Protein AF-A0AB39R3U8-F1 (afdb_monomer_lite)

Sequence (186 aa):
MTSSPNIHNAGVFPEMNSAFFPVYSGSKRNDVAHLDEMAVLYRYHKEIRNSFMHSGGRASKFAEDAWSNASGLTRADVGGRRNPIVTQVAEGQRITCSMEQASDLAAVIIRLIHSIDAELSSSAYAERYFLHAWNSWSELAKYKALPSDPIQRDRRIAKICRKVGFVAPADPAAVITLGRSAGLVT

Radius of gyration: 21.62 Å; chains: 1; bounding box: 49×29×56 Å

pLDDT: mean 91.22, std 13.65, range [29.06, 98.44]

Organism: NCBI:txid3238631

Structure (mmCIF, N/CA/C/O backbone):
data_AF-A0AB39R3U8-F1
#
_entry.id   AF-A0AB39R3U8-F1
#
loop_
_atom_site.group_PDB
_atom_site.id
_atom_site.type_symbol
_atom_site.label_atom_id
_atom_site.label_alt_id
_atom_site.label_comp_id
_atom_site.label_asym_id
_atom_site.label_entity_id
_atom_site.label_seq_id
_atom_site.pdbx_PDB_ins_code
_atom_site.Cartn_x
_atom_site.Cartn_y
_atom_site.Cartn_z
_atom_site.occupancy
_atom_site.B_iso_or_equiv
_atom_site.auth_seq_id
_atom_site.auth_comp_id
_atom_site.auth_asym_id
_atom_site.auth_atom_id
_atom_site.pdbx_PDB_model_num
ATOM 1 N N . MET A 1 1 ? -14.987 -7.620 -32.777 1.00 33.09 1 MET A N 1
ATOM 2 C CA . MET A 1 1 ? -15.192 -8.213 -31.439 1.00 33.09 1 MET A CA 1
ATOM 3 C C . MET A 1 1 ? -13.855 -8.755 -30.964 1.00 33.09 1 MET A C 1
ATOM 5 O O . MET A 1 1 ? -13.514 -9.888 -31.259 1.00 33.09 1 MET A O 1
ATOM 9 N N . THR A 1 2 ? -13.038 -7.905 -30.347 1.00 29.95 2 THR A N 1
ATOM 10 C CA . THR A 1 2 ? -11.754 -8.308 -29.765 1.00 29.95 2 THR A CA 1
ATOM 11 C C . THR A 1 2 ? -12.037 -8.862 -28.377 1.00 29.95 2 THR A C 1
ATOM 13 O O . THR A 1 2 ? -12.439 -8.118 -27.485 1.00 29.95 2 THR A O 1
ATOM 16 N N . SER A 1 3 ? -11.897 -10.174 -28.230 1.00 29.06 3 SER A N 1
ATOM 17 C CA . SER A 1 3 ? -11.963 -10.886 -26.958 1.00 29.06 3 SER A CA 1
ATOM 18 C C . SER A 1 3 ? -11.062 -10.206 -25.927 1.00 29.06 3 SER A C 1
ATOM 20 O O . SER A 1 3 ? -9.842 -10.175 -26.094 1.00 29.06 3 SER A O 1
ATOM 22 N N . SER A 1 4 ? -11.667 -9.645 -24.879 1.00 29.44 4 SER A N 1
ATOM 23 C CA . SER A 1 4 ? -10.949 -9.187 -23.692 1.00 29.44 4 SER A CA 1
ATOM 24 C C . SER A 1 4 ? -10.133 -10.353 -23.127 1.00 29.44 4 SER A C 1
ATOM 26 O O . SER A 1 4 ? -10.704 -11.423 -22.902 1.00 29.44 4 SER A O 1
ATOM 28 N N . PRO A 1 5 ? -8.818 -10.196 -22.908 1.00 36.88 5 PRO A N 1
ATOM 29 C CA . PRO A 1 5 ? -8.027 -11.264 -22.328 1.00 36.88 5 PRO A CA 1
ATOM 30 C C . PRO A 1 5 ? -8.469 -11.511 -20.880 1.00 36.88 5 PRO A C 1
ATOM 32 O O . PRO A 1 5 ? -8.603 -10.583 -20.080 1.00 36.88 5 PRO A O 1
ATOM 35 N N . ASN A 1 6 ? -8.728 -12.792 -20.608 1.00 35.16 6 ASN A N 1
ATOM 36 C CA . ASN A 1 6 ? -9.012 -13.424 -19.322 1.00 35.16 6 ASN A CA 1
ATOM 37 C C . ASN A 1 6 ? -8.364 -12.701 -18.129 1.00 35.16 6 ASN A C 1
ATOM 39 O O . ASN A 1 6 ? -7.149 -12.726 -17.961 1.00 35.16 6 ASN A O 1
ATOM 43 N N . ILE A 1 7 ? -9.189 -12.108 -17.264 1.00 43.69 7 ILE A N 1
ATOM 44 C CA . ILE A 1 7 ? -8.756 -11.320 -16.095 1.00 43.69 7 ILE A CA 1
ATOM 45 C C . ILE A 1 7 ? -8.337 -12.219 -14.906 1.00 43.69 7 ILE A C 1
ATOM 47 O O . ILE A 1 7 ? -7.821 -11.719 -13.912 1.00 43.69 7 ILE A O 1
ATOM 51 N N . HIS A 1 8 ? -8.503 -13.545 -15.005 1.00 37.84 8 HIS A N 1
ATOM 52 C CA . HIS A 1 8 ? -8.431 -14.455 -13.853 1.00 37.84 8 HIS A CA 1
ATOM 53 C C . HIS A 1 8 ? -7.382 -15.579 -13.918 1.00 37.84 8 HI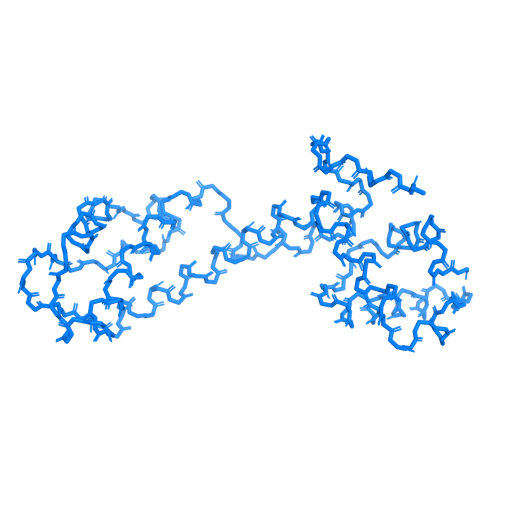S A C 1
ATOM 55 O O . HIS A 1 8 ? -7.426 -16.478 -13.083 1.00 37.84 8 HIS A O 1
ATOM 61 N N . ASN A 1 9 ? -6.389 -15.522 -14.812 1.00 43.25 9 ASN A N 1
ATOM 62 C CA . ASN A 1 9 ? -5.225 -16.406 -14.673 1.00 43.25 9 ASN A CA 1
ATOM 63 C C . ASN A 1 9 ? -4.242 -15.803 -13.663 1.00 43.25 9 ASN A C 1
ATOM 65 O O . ASN A 1 9 ? -3.448 -14.925 -13.989 1.00 43.25 9 ASN A O 1
ATOM 69 N N . ALA A 1 10 ? -4.356 -16.263 -12.416 1.00 53.34 10 ALA A N 1
ATOM 70 C CA . ALA A 1 10 ? -3.429 -15.996 -11.328 1.00 53.34 10 ALA A CA 1
ATOM 71 C C . ALA A 1 10 ? -1.985 -16.302 -11.756 1.00 53.34 10 ALA A C 1
ATOM 73 O O . ALA A 1 10 ? -1.660 -17.428 -12.125 1.00 53.34 10 ALA A O 1
ATOM 74 N N . GLY A 1 11 ? -1.119 -15.298 -11.700 1.00 61.19 11 GLY A N 1
ATOM 75 C CA . GLY A 1 11 ? 0.294 -15.458 -11.993 1.00 61.19 11 GLY A CA 1
ATOM 76 C C . GLY A 1 11 ? 1.000 -14.144 -11.744 1.00 61.19 11 GLY A C 1
ATOM 77 O O . GLY A 1 11 ? 0.692 -13.136 -12.373 1.00 61.19 11 GLY A O 1
ATOM 78 N N . VAL A 1 12 ? 1.901 -14.143 -10.775 1.00 65.38 12 VAL A N 1
ATOM 79 C CA . VAL A 1 12 ? 2.895 -13.086 -10.603 1.00 65.38 12 VAL A CA 1
ATOM 80 C C . VAL A 1 12 ? 3.605 -12.885 -11.945 1.00 65.38 12 VAL A C 1
ATOM 82 O O . VAL A 1 12 ? 4.101 -13.854 -12.518 1.00 65.38 12 VAL A O 1
ATOM 85 N N . PHE A 1 13 ? 3.647 -11.653 -12.455 1.00 80.50 13 PHE A N 1
ATOM 86 C CA . PHE A 1 13 ? 4.346 -11.358 -13.707 1.00 80.50 13 PHE A CA 1
ATOM 87 C C . PHE A 1 13 ? 5.842 -11.233 -13.427 1.00 80.50 13 PHE A C 1
ATOM 89 O O . PHE A 1 13 ? 6.217 -10.361 -12.637 1.00 80.50 13 PHE A O 1
ATOM 96 N N . PRO A 1 14 ? 6.706 -12.067 -14.036 1.00 88.06 14 PRO A N 1
ATOM 97 C CA . PRO A 1 14 ? 8.129 -12.092 -13.709 1.00 88.06 14 PRO A CA 1
ATOM 98 C C . PRO A 1 14 ? 8.796 -10.726 -13.854 1.00 88.06 14 PRO A C 1
ATOM 100 O O . PRO A 1 14 ? 9.560 -10.321 -12.983 1.00 88.06 14 PRO A O 1
ATOM 103 N N . GLU A 1 15 ? 8.467 -9.977 -14.904 1.00 93.38 15 GLU A N 1
ATOM 104 C CA . GLU A 1 15 ? 9.036 -8.658 -15.156 1.00 93.38 15 GLU A CA 1
ATOM 105 C C . GLU A 1 15 ? 8.541 -7.617 -14.150 1.00 93.38 15 GLU A C 1
ATOM 107 O O . GLU A 1 15 ? 9.343 -6.829 -13.655 1.00 93.38 15 GLU A O 1
ATOM 112 N N . MET A 1 16 ? 7.250 -7.625 -13.795 1.00 94.50 16 MET A N 1
ATOM 113 C CA . MET A 1 16 ? 6.718 -6.736 -12.751 1.00 94.50 16 MET A CA 1
ATOM 114 C C . MET A 1 16 ? 7.330 -7.062 -11.390 1.00 94.50 16 MET A C 1
ATOM 116 O O . MET A 1 16 ? 7.691 -6.158 -10.636 1.00 94.50 16 MET A O 1
ATOM 120 N N . ASN A 1 17 ? 7.484 -8.354 -11.095 1.00 93.50 17 ASN A N 1
ATOM 121 C CA . ASN A 1 17 ? 8.112 -8.830 -9.877 1.00 93.50 17 ASN A CA 1
ATOM 122 C C . ASN A 1 17 ? 9.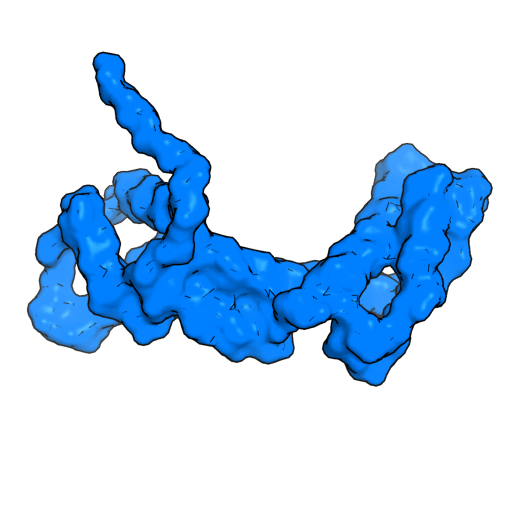564 -8.351 -9.803 1.00 93.50 17 ASN A C 1
ATOM 124 O O . ASN A 1 17 ? 9.912 -7.631 -8.877 1.00 93.50 17 ASN A O 1
ATOM 128 N N . SER A 1 18 ? 10.388 -8.642 -10.811 1.00 94.94 18 SER A N 1
ATOM 129 C CA . SER A 1 18 ? 11.790 -8.203 -10.859 1.00 94.94 18 SER A CA 1
ATOM 130 C C . SER A 1 18 ? 11.936 -6.679 -10.829 1.00 94.94 18 SER A C 1
ATOM 132 O O . SER A 1 18 ? 12.808 -6.150 -10.139 1.00 94.94 18 SER A O 1
ATOM 134 N N . ALA A 1 19 ? 11.067 -5.954 -11.538 1.00 96.56 19 ALA A N 1
ATOM 135 C CA . ALA A 1 19 ? 11.130 -4.502 -11.618 1.00 96.56 19 ALA A CA 1
ATOM 136 C C . ALA A 1 19 ? 10.724 -3.813 -10.311 1.00 96.56 19 ALA A C 1
ATOM 138 O O . ALA A 1 19 ? 11.395 -2.869 -9.894 1.00 96.56 19 ALA A O 1
ATOM 139 N N . PHE A 1 20 ? 9.628 -4.228 -9.675 1.00 96.44 20 PHE A N 1
ATOM 140 C CA . PHE A 1 20 ? 8.970 -3.409 -8.654 1.00 96.44 20 PHE A CA 1
ATOM 141 C C . PHE A 1 20 ? 8.914 -4.058 -7.276 1.00 96.44 20 PHE A C 1
ATOM 143 O O . PHE A 1 20 ? 9.124 -3.353 -6.284 1.00 96.44 20 PHE A O 1
ATOM 150 N N . PHE A 1 21 ? 8.701 -5.373 -7.186 1.00 94.81 21 PHE A N 1
ATOM 151 C CA . PHE A 1 21 ? 8.527 -6.045 -5.897 1.00 94.81 21 PHE A CA 1
ATOM 152 C C . PHE A 1 21 ? 9.705 -5.812 -4.932 1.00 94.81 21 PHE A C 1
ATOM 154 O O . PHE A 1 21 ? 9.437 -5.436 -3.791 1.00 94.81 21 PHE A O 1
ATOM 161 N N . PRO A 1 22 ? 10.996 -5.896 -5.335 1.00 96.00 22 PRO A N 1
ATOM 162 C CA . PRO A 1 22 ? 12.121 -5.599 -4.442 1.00 96.00 22 PRO A CA 1
ATOM 163 C C . PRO A 1 22 ? 12.099 -4.181 -3.857 1.00 96.00 22 PRO A C 1
ATOM 165 O O . PRO A 1 22 ? 12.536 -3.964 -2.728 1.00 96.00 22 PRO A O 1
ATOM 168 N N . VAL A 1 23 ? 11.586 -3.204 -4.611 1.00 95.56 23 VAL A N 1
ATOM 169 C CA . VAL A 1 23 ? 11.535 -1.804 -4.170 1.00 95.56 23 VAL A CA 1
ATOM 170 C C . VAL A 1 23 ? 10.420 -1.602 -3.150 1.00 95.56 23 VAL A C 1
ATOM 172 O O . VAL A 1 23 ? 10.644 -0.972 -2.117 1.00 95.56 23 VAL A O 1
ATOM 175 N N . TYR A 1 24 ? 9.230 -2.147 -3.417 1.00 94.31 24 TYR A N 1
ATOM 176 C CA . TYR A 1 24 ? 8.093 -2.033 -2.502 1.00 94.31 24 TYR A CA 1
ATOM 177 C C . TYR A 1 24 ? 8.303 -2.864 -1.228 1.00 94.31 24 TYR A C 1
ATOM 179 O O . TYR A 1 24 ? 8.145 -2.344 -0.120 1.00 94.31 24 TYR A O 1
ATOM 187 N N . SER A 1 25 ? 8.743 -4.118 -1.375 1.00 94.69 25 SER A N 1
ATOM 188 C CA . SER A 1 25 ? 8.972 -5.037 -0.253 1.00 94.69 25 SER A CA 1
ATOM 189 C C . SER A 1 25 ? 10.159 -4.641 0.630 1.00 94.69 25 SER A C 1
ATOM 191 O O . SER A 1 25 ? 10.155 -4.943 1.822 1.00 94.69 25 SER A O 1
ATOM 193 N N . GLY A 1 26 ? 11.140 -3.908 0.087 1.00 94.38 26 GLY A N 1
ATOM 194 C CA . GLY A 1 26 ? 12.298 -3.396 0.827 1.00 94.38 26 GLY A CA 1
ATOM 195 C C . GLY A 1 26 ? 11.989 -2.248 1.799 1.00 94.38 26 GLY A C 1
ATOM 196 O O . GLY A 1 26 ? 12.872 -1.801 2.537 1.00 94.38 26 GLY A O 1
ATOM 197 N N . SER A 1 27 ? 10.753 -1.740 1.827 1.00 93.19 27 SER A N 1
ATOM 198 C CA . SER A 1 27 ? 10.338 -0.734 2.806 1.00 93.19 27 SER A CA 1
ATOM 199 C C . SER A 1 27 ? 10.386 -1.299 4.226 1.00 93.19 27 SER A C 1
ATOM 201 O O . SER A 1 27 ? 9.784 -2.325 4.512 1.00 93.19 27 SER A O 1
ATOM 203 N N . LYS A 1 28 ? 10.965 -0.555 5.180 1.00 92.50 28 LYS A N 1
ATOM 204 C CA . LYS A 1 28 ? 10.895 -0.894 6.622 1.00 92.50 28 LYS A CA 1
ATOM 205 C C . LYS A 1 28 ? 9.467 -0.922 7.184 1.00 92.50 28 LYS A C 1
ATOM 207 O O . LYS A 1 28 ? 9.275 -1.244 8.351 1.00 92.50 28 LYS A O 1
ATOM 212 N N . ARG A 1 29 ? 8.493 -0.466 6.396 1.00 93.19 29 ARG A N 1
ATOM 213 C CA . ARG A 1 29 ? 7.073 -0.436 6.743 1.00 93.19 29 ARG A CA 1
ATOM 214 C C . ARG A 1 29 ? 6.283 -1.566 6.084 1.00 93.19 29 ARG A C 1
ATOM 216 O O . ARG A 1 29 ? 5.102 -1.682 6.383 1.00 93.19 29 ARG A O 1
ATOM 223 N N . ASN A 1 30 ? 6.908 -2.333 5.190 1.00 93.69 30 ASN A N 1
ATOM 224 C CA . ASN A 1 30 ? 6.333 -3.563 4.672 1.00 93.69 30 ASN A CA 1
ATOM 225 C C . ASN A 1 30 ? 6.267 -4.587 5.809 1.00 93.69 30 ASN A C 1
ATOM 227 O O . ASN A 1 30 ? 7.282 -4.860 6.450 1.00 93.69 30 ASN A O 1
ATOM 231 N N . ASP A 1 31 ? 5.077 -5.108 6.070 1.00 93.25 31 ASP A N 1
ATOM 232 C CA . ASP A 1 31 ? 4.827 -6.070 7.128 1.00 93.25 31 ASP A CA 1
ATOM 233 C C . ASP A 1 31 ? 3.642 -6.983 6.791 1.00 93.25 31 ASP A C 1
ATOM 235 O O . ASP A 1 31 ? 2.560 -6.908 7.376 1.00 93.25 31 ASP A O 1
ATOM 239 N N . VAL A 1 32 ? 3.871 -7.846 5.801 1.00 93.06 32 VAL A N 1
ATOM 240 C CA . VAL A 1 32 ? 2.887 -8.817 5.300 1.00 93.06 32 VAL A CA 1
ATOM 241 C C . VAL A 1 32 ? 2.426 -9.783 6.395 1.00 93.06 32 VAL A C 1
ATOM 243 O O . VAL A 1 32 ? 1.269 -10.190 6.407 1.00 93.06 32 VAL A O 1
ATOM 246 N N . ALA A 1 33 ? 3.308 -10.119 7.341 1.00 94.81 33 ALA A N 1
ATOM 247 C CA . ALA A 1 33 ? 3.049 -11.122 8.372 1.00 94.81 33 ALA A CA 1
ATOM 248 C C . ALA A 1 33 ? 1.946 -10.727 9.368 1.00 94.81 33 ALA A C 1
ATOM 250 O O . ALA A 1 33 ? 1.374 -11.610 9.994 1.00 94.81 33 ALA A O 1
ATOM 251 N N . HIS A 1 34 ? 1.653 -9.431 9.501 1.00 95.62 34 HIS A N 1
ATOM 252 C CA . HIS A 1 34 ? 0.663 -8.901 10.446 1.00 95.62 34 HIS A CA 1
ATOM 253 C C . HIS A 1 34 ? -0.503 -8.195 9.726 1.00 95.62 34 HIS A C 1
ATOM 255 O O . HIS A 1 34 ? -1.150 -7.308 10.290 1.00 95.62 34 HIS A O 1
ATOM 261 N N . LEU A 1 35 ? -0.723 -8.493 8.437 1.00 94.94 35 LEU A N 1
ATOM 262 C CA . LEU A 1 35 ? -1.723 -7.813 7.603 1.00 94.94 35 LEU A CA 1
ATOM 263 C C . LEU A 1 35 ? -3.146 -7.939 8.152 1.00 94.94 35 LEU A C 1
ATOM 265 O O . LEU A 1 35 ? -3.863 -6.936 8.188 1.00 94.94 35 LEU A O 1
ATOM 269 N N . ASP A 1 36 ? -3.542 -9.135 8.582 1.00 96.12 36 ASP A N 1
ATOM 270 C CA . ASP A 1 36 ? -4.904 -9.414 9.039 1.00 96.12 36 ASP A CA 1
ATOM 271 C C . ASP A 1 36 ? -5.212 -8.643 10.328 1.00 96.12 36 ASP A C 1
ATOM 273 O O . ASP A 1 36 ? -6.214 -7.929 10.427 1.00 96.12 36 ASP A O 1
ATOM 277 N N . GLU A 1 37 ? -4.296 -8.675 11.290 1.00 96.88 37 GLU A N 1
ATOM 278 C CA . GLU A 1 37 ? -4.407 -7.961 12.557 1.00 96.88 37 GLU A CA 1
ATOM 279 C C . GLU A 1 37 ? -4.349 -6.439 12.354 1.00 96.88 37 GLU A C 1
ATOM 281 O O . GLU A 1 37 ? -5.110 -5.686 12.974 1.00 96.88 37 GLU A O 1
ATOM 286 N N . MET A 1 38 ? -3.507 -5.954 11.433 1.00 95.94 38 MET A N 1
ATOM 287 C CA . MET A 1 38 ? -3.513 -4.544 11.031 1.00 95.94 38 MET A CA 1
ATOM 288 C C . MET A 1 38 ? -4.841 -4.137 10.380 1.00 95.94 38 MET A C 1
ATOM 290 O O . MET A 1 38 ? -5.314 -3.022 10.617 1.00 95.94 38 MET A O 1
ATOM 294 N N . ALA A 1 39 ? -5.472 -5.012 9.592 1.00 96.75 39 ALA A N 1
ATOM 295 C CA . ALA A 1 39 ? -6.776 -4.753 8.986 1.00 96.75 39 ALA A CA 1
ATOM 296 C C . ALA A 1 39 ? -7.896 -4.697 10.039 1.00 96.75 39 ALA A C 1
ATOM 298 O O . ALA A 1 39 ? -8.776 -3.832 9.951 1.00 96.75 39 ALA A O 1
ATOM 299 N N . VAL A 1 40 ? -7.839 -5.547 11.072 1.00 97.44 40 VAL A N 1
ATOM 300 C CA . VAL A 1 40 ? -8.738 -5.477 12.239 1.00 97.44 40 VAL A CA 1
ATOM 301 C C . VAL A 1 40 ? -8.599 -4.125 12.942 1.00 97.44 40 VAL A C 1
ATOM 303 O O . VAL A 1 40 ? -9.601 -3.443 13.182 1.00 97.44 40 VAL A O 1
ATOM 306 N N . LEU A 1 41 ? -7.366 -3.682 13.203 1.00 96.12 41 LEU A N 1
ATOM 307 C CA . LEU A 1 41 ? -7.111 -2.399 13.857 1.00 96.12 41 LEU A CA 1
ATOM 308 C C . LEU A 1 41 ? -7.546 -1.205 12.988 1.00 96.12 41 LEU A C 1
ATOM 310 O O . LEU A 1 41 ? -8.177 -0.266 13.479 1.00 96.12 41 LEU A O 1
ATOM 314 N N . TYR A 1 42 ? -7.289 -1.256 11.679 1.00 96.88 42 TYR A N 1
ATOM 315 C CA . TYR A 1 42 ? -7.798 -0.267 10.728 1.00 96.88 42 TYR A CA 1
ATOM 316 C C . TYR A 1 42 ? -9.329 -0.192 10.750 1.00 96.88 42 TYR A C 1
ATOM 318 O O . TYR A 1 42 ? -9.888 0.908 10.800 1.00 96.88 42 TYR A O 1
ATOM 326 N N . ARG A 1 43 ? -10.020 -1.341 10.761 1.00 97.62 43 ARG A N 1
ATOM 327 C CA . ARG A 1 43 ? -11.487 -1.398 10.824 1.00 97.62 43 ARG A CA 1
ATOM 328 C C . ARG A 1 43 ? -12.019 -0.719 12.085 1.00 97.62 43 ARG A C 1
ATOM 330 O O . ARG A 1 43 ? -12.940 0.086 11.970 1.00 97.62 43 ARG A O 1
ATOM 337 N N . TYR A 1 44 ? -11.428 -0.981 13.250 1.00 97.19 44 TYR A N 1
ATOM 338 C CA . TYR A 1 44 ? -11.779 -0.295 14.500 1.00 97.19 44 TYR A CA 1
ATOM 339 C C . TYR A 1 44 ? -11.731 1.233 14.350 1.00 97.19 44 TYR A C 1
ATOM 341 O O . TYR A 1 44 ? -12.723 1.927 14.585 1.00 97.19 44 TYR A O 1
ATOM 349 N N . HIS A 1 45 ? -10.613 1.767 13.865 1.00 95.12 45 HIS A N 1
ATOM 350 C CA . HIS A 1 45 ? -10.454 3.209 13.701 1.00 95.12 45 HIS A CA 1
ATOM 351 C C . HIS A 1 45 ? -11.371 3.811 12.626 1.00 95.12 45 HIS A C 1
ATOM 353 O O . HIS A 1 45 ? -11.886 4.921 12.798 1.00 95.12 45 HIS A O 1
ATOM 359 N N . LYS A 1 46 ? -11.608 3.088 11.525 1.00 95.69 46 LYS A N 1
ATOM 360 C CA . LYS A 1 46 ? -12.567 3.483 10.487 1.00 95.69 46 LYS A CA 1
ATOM 361 C C . LYS A 1 46 ? -13.965 3.648 11.083 1.00 95.69 46 LYS A C 1
ATOM 363 O O . LYS A 1 46 ? -14.612 4.660 10.815 1.00 95.69 46 LYS A O 1
ATOM 368 N N . GLU A 1 47 ? -14.426 2.702 11.900 1.00 96.75 47 GLU A N 1
ATOM 369 C CA . GLU A 1 47 ? -15.768 2.778 12.488 1.00 96.75 47 GLU A CA 1
ATOM 370 C C . GLU A 1 47 ? -15.893 3.868 13.565 1.00 96.75 47 GLU A C 1
ATOM 372 O O . GLU A 1 47 ? -16.937 4.520 13.667 1.00 96.75 47 GLU A O 1
ATOM 377 N N . ILE A 1 48 ? -14.807 4.183 14.280 1.00 94.88 48 ILE A N 1
ATOM 378 C CA . ILE A 1 48 ? -14.738 5.387 15.124 1.00 94.88 48 ILE A CA 1
ATOM 379 C C . ILE A 1 48 ? -14.924 6.653 14.284 1.00 94.88 48 ILE A C 1
ATOM 381 O O . ILE A 1 48 ? -15.786 7.483 14.587 1.00 94.88 48 ILE A O 1
ATOM 385 N N . ARG A 1 49 ? -14.159 6.796 13.194 1.00 94.19 49 ARG A N 1
ATOM 386 C CA . ARG A 1 49 ? -14.277 7.944 12.282 1.00 94.19 49 ARG A CA 1
ATOM 387 C C . ARG A 1 49 ? -15.681 8.038 11.689 1.00 94.19 49 ARG A C 1
ATOM 389 O O . ARG A 1 49 ? -16.232 9.134 11.609 1.00 94.19 49 ARG A O 1
ATOM 396 N N . ASN A 1 50 ? -16.276 6.917 11.288 1.00 95.56 50 ASN A N 1
ATOM 397 C CA . ASN A 1 50 ? -17.643 6.880 10.768 1.00 95.56 50 ASN A CA 1
ATOM 398 C C . ASN A 1 50 ? -18.652 7.386 11.797 1.00 95.56 50 ASN A C 1
ATOM 400 O O . ASN A 1 50 ? -19.510 8.199 11.459 1.00 95.56 50 ASN A O 1
ATOM 404 N N . SER A 1 51 ? -18.505 6.974 13.054 1.00 95.81 51 SER A N 1
ATOM 405 C CA . SER A 1 51 ? -19.382 7.408 14.141 1.00 95.81 51 SER A CA 1
ATOM 406 C C . SER A 1 51 ? -19.305 8.921 14.377 1.00 95.81 51 SER A C 1
ATOM 408 O O . SER A 1 51 ? -20.338 9.574 14.537 1.00 95.81 51 SER A O 1
ATOM 410 N N . PHE A 1 52 ? -18.110 9.523 14.320 1.00 94.50 52 PHE A N 1
ATOM 411 C CA . PHE A 1 52 ? -17.962 10.985 14.381 1.00 94.50 52 PHE A CA 1
ATOM 412 C C . PHE A 1 52 ? -18.628 11.695 13.200 1.00 94.50 52 PHE A C 1
ATOM 414 O O . PHE A 1 52 ? -19.314 12.697 13.391 1.00 94.50 52 PHE A O 1
ATOM 421 N N . MET A 1 53 ? -18.451 11.165 11.993 1.00 94.81 53 MET A N 1
ATOM 422 C CA . MET A 1 53 ? -18.852 11.840 10.757 1.00 94.81 53 MET A CA 1
ATOM 423 C C . MET A 1 53 ? -20.333 11.683 10.417 1.00 94.81 53 MET A C 1
ATOM 425 O O . MET A 1 53 ? -20.890 12.547 9.745 1.00 94.81 53 MET A O 1
ATOM 429 N N . HIS A 1 54 ? -20.969 10.599 10.865 1.00 94.88 54 HIS A N 1
ATOM 430 C CA . HIS A 1 54 ? -22.342 10.258 10.483 1.00 94.88 54 HIS A CA 1
ATOM 431 C C . HIS A 1 54 ? -23.314 10.179 11.664 1.00 94.88 54 HIS A C 1
ATOM 433 O O . HIS A 1 54 ? -24.520 10.278 11.459 1.00 94.88 54 HIS A O 1
ATOM 439 N N . SER A 1 55 ? -22.823 10.037 12.898 1.00 93.69 55 SER A N 1
ATOM 440 C CA . SER A 1 55 ? -23.667 9.814 14.084 1.00 93.69 55 SER A CA 1
ATOM 441 C C . SER A 1 55 ? -23.343 10.764 15.240 1.00 93.69 55 SER A C 1
ATOM 443 O O . SER A 1 55 ? -23.665 10.479 16.393 1.00 93.69 55 SER A O 1
ATOM 445 N N . GLY A 1 56 ? -22.684 11.895 14.959 1.00 93.81 56 GLY A N 1
ATOM 446 C CA . GLY A 1 56 ? -22.345 12.906 15.968 1.00 93.81 56 GLY A CA 1
ATOM 447 C C . GLY A 1 56 ? -21.460 12.371 17.100 1.00 93.81 56 GLY A C 1
ATOM 448 O O . GLY A 1 56 ? -21.556 12.839 18.234 1.00 93.81 56 GLY A O 1
ATOM 449 N N . GLY A 1 57 ? -20.646 11.351 16.813 1.00 94.56 57 GLY A N 1
ATOM 450 C CA . GLY A 1 57 ? -19.785 10.684 17.789 1.00 94.56 57 GLY A CA 1
ATOM 451 C C . GLY A 1 57 ? -20.484 9.620 18.637 1.00 94.56 57 GLY A C 1
ATOM 452 O O . GLY A 1 57 ? -19.903 9.180 19.624 1.00 94.56 57 GLY A O 1
ATOM 453 N N . ARG A 1 58 ? -21.709 9.199 18.298 1.00 97.69 58 ARG A N 1
ATOM 454 C CA . ARG A 1 58 ? -22.355 8.036 18.929 1.00 97.69 58 ARG A CA 1
ATOM 455 C C . ARG A 1 58 ? -21.952 6.743 18.230 1.00 97.69 58 ARG A C 1
ATOM 457 O O . ARG A 1 58 ? -22.008 6.669 17.006 1.00 97.69 58 ARG A O 1
ATOM 464 N N . ALA A 1 59 ? -21.577 5.741 19.014 1.00 97.50 59 ALA A N 1
ATOM 465 C CA . ALA A 1 59 ? -21.196 4.427 18.523 1.00 97.50 59 ALA A CA 1
ATOM 466 C C . ALA A 1 59 ? -22.378 3.691 17.889 1.00 97.50 59 ALA A C 1
ATOM 468 O O . ALA A 1 59 ? -23.463 3.621 18.468 1.00 97.50 59 ALA A O 1
ATOM 469 N N . SER A 1 60 ? -22.139 3.096 16.726 1.00 97.25 60 SER A N 1
ATOM 470 C CA . SER A 1 60 ? -23.020 2.091 16.135 1.00 97.25 60 SER A CA 1
ATOM 471 C C . SER A 1 60 ? -22.662 0.691 16.638 1.00 97.25 60 SER A C 1
ATOM 473 O O . SER A 1 60 ? -21.569 0.480 17.175 1.00 97.25 60 SER A O 1
ATOM 475 N N . LYS A 1 61 ? -23.530 -0.291 16.369 1.00 97.81 61 LYS A N 1
ATOM 476 C CA . LYS A 1 61 ? -23.210 -1.708 16.577 1.00 97.81 61 LYS A CA 1
ATOM 477 C C . LYS A 1 61 ? -21.912 -2.135 15.878 1.00 97.81 61 LYS A C 1
ATOM 479 O O . LYS A 1 61 ? -21.085 -2.821 16.466 1.00 97.81 61 LYS A O 1
ATOM 484 N N . PHE A 1 62 ? -21.671 -1.636 14.662 1.00 97.94 62 PHE A N 1
ATOM 485 C CA . PHE A 1 62 ? -20.438 -1.918 13.920 1.00 97.94 62 PHE A CA 1
ATOM 486 C C . PHE A 1 62 ? -19.175 -1.418 14.631 1.00 97.94 62 PHE A C 1
ATOM 488 O O . PHE A 1 62 ? -18.129 -2.056 14.522 1.00 97.94 62 PHE A O 1
ATOM 495 N N . ALA A 1 63 ? -19.255 -0.285 15.336 1.00 97.75 63 ALA A N 1
ATOM 496 C CA . ALA A 1 63 ? -18.125 0.261 16.079 1.00 97.75 63 ALA A CA 1
ATOM 497 C C . ALA A 1 63 ? -17.825 -0.564 17.342 1.00 97.75 63 ALA A C 1
ATOM 499 O O . ALA A 1 63 ? -16.658 -0.818 17.634 1.00 97.75 63 ALA A O 1
ATOM 500 N N . GLU A 1 64 ? -18.861 -1.021 18.050 1.00 98.38 64 GLU A N 1
ATOM 501 C CA . GLU A 1 64 ? -18.719 -1.945 19.184 1.00 98.38 64 GLU A CA 1
ATOM 502 C C . GLU A 1 64 ? -18.110 -3.284 18.743 1.00 98.38 64 GLU A C 1
ATOM 504 O O . GLU A 1 64 ? -17.130 -3.737 19.333 1.00 98.38 64 GLU A O 1
ATOM 509 N N . ASP A 1 65 ? -18.613 -3.879 17.659 1.00 98.44 65 ASP A N 1
ATOM 510 C CA . ASP A 1 65 ? -18.078 -5.138 17.131 1.00 98.44 65 ASP A CA 1
ATOM 511 C C . ASP A 1 65 ? -16.618 -4.982 16.677 1.00 98.44 65 ASP A C 1
ATOM 513 O O . ASP A 1 65 ? -15.774 -5.847 16.918 1.00 98.44 65 ASP A O 1
ATOM 517 N N . ALA A 1 66 ? -16.282 -3.862 16.027 1.00 98.06 66 ALA A N 1
ATOM 518 C CA . ALA A 1 66 ? -14.910 -3.586 15.613 1.00 98.06 66 ALA A CA 1
ATOM 519 C C . ALA A 1 66 ? -13.970 -3.399 16.815 1.00 98.06 66 ALA A C 1
ATOM 521 O O . ALA A 1 66 ? -12.837 -3.877 16.774 1.00 98.06 66 ALA A O 1
ATOM 522 N N . TRP A 1 67 ? -14.438 -2.763 17.895 1.00 97.94 67 TRP A N 1
ATOM 523 C CA . TRP A 1 67 ? -13.693 -2.688 19.152 1.00 97.94 67 TRP A CA 1
ATOM 524 C C . TRP A 1 67 ? -13.488 -4.070 19.771 1.00 97.94 67 TRP A C 1
ATOM 526 O O . TRP A 1 67 ? -12.353 -4.397 20.100 1.00 97.94 67 TRP A O 1
ATOM 536 N N . SER A 1 68 ? -14.533 -4.896 19.867 1.00 98.12 68 SER A N 1
ATOM 537 C CA . SER A 1 68 ? -14.434 -6.242 20.450 1.00 98.12 68 SER A CA 1
ATOM 538 C C . SER A 1 68 ? -13.412 -7.124 19.727 1.00 98.12 68 SER A C 1
ATOM 540 O O . SER A 1 68 ? -12.768 -7.959 20.357 1.00 98.12 68 SER A O 1
ATOM 542 N N . ASN A 1 69 ? -13.252 -6.950 18.412 1.00 97.75 69 ASN A N 1
ATOM 543 C CA . ASN A 1 69 ? -12.243 -7.674 17.635 1.00 97.75 69 ASN A CA 1
ATOM 544 C C . ASN A 1 69 ? -10.824 -7.119 17.849 1.00 97.75 69 ASN A C 1
ATOM 546 O O . ASN A 1 69 ? -9.857 -7.873 17.823 1.00 97.75 69 ASN A O 1
ATOM 550 N N . ALA A 1 70 ? -10.685 -5.807 18.060 1.00 97.31 70 ALA A N 1
ATOM 551 C CA . ALA A 1 70 ? -9.387 -5.152 18.225 1.00 97.31 70 ALA A CA 1
ATOM 552 C C . ALA A 1 70 ? -8.884 -5.132 19.681 1.00 97.31 70 ALA A C 1
ATOM 554 O O . ALA A 1 70 ? -7.685 -4.984 19.908 1.00 97.31 70 ALA A O 1
ATOM 555 N N . SER A 1 71 ? -9.768 -5.273 20.675 1.00 96.50 71 SER A N 1
ATOM 556 C CA . SER A 1 71 ? -9.464 -5.069 22.100 1.00 96.50 71 SER A CA 1
ATOM 557 C C . SER A 1 71 ? -8.439 -6.038 22.678 1.00 96.50 71 SER A C 1
ATOM 559 O O . SER A 1 71 ? -7.774 -5.704 23.655 1.00 96.50 71 SER A O 1
ATOM 561 N N . GLY A 1 72 ? -8.323 -7.229 22.090 1.00 95.75 72 GLY A N 1
ATOM 562 C CA . GLY A 1 72 ? -7.366 -8.254 22.506 1.00 95.75 72 GLY A CA 1
ATOM 563 C C . GLY A 1 72 ? -6.004 -8.170 21.818 1.00 95.75 72 GLY A C 1
ATOM 564 O O . GLY A 1 72 ? -5.098 -8.894 22.219 1.00 95.75 72 GLY A O 1
ATOM 565 N N . LEU A 1 73 ? -5.846 -7.317 20.799 1.00 96.75 73 LEU A N 1
ATOM 566 C CA . LEU A 1 73 ? -4.615 -7.269 20.016 1.00 96.75 73 LEU A CA 1
ATOM 567 C C . LEU A 1 73 ? -3.448 -6.735 20.849 1.00 96.75 73 LEU A C 1
ATOM 569 O O . LEU A 1 73 ? -3.539 -5.722 21.547 1.00 96.75 73 LEU A O 1
ATOM 573 N N . THR A 1 74 ? -2.311 -7.401 20.723 1.00 96.19 74 THR A N 1
ATOM 574 C CA . THR A 1 74 ? -1.052 -7.048 21.367 1.00 96.19 74 THR A CA 1
ATOM 575 C C . THR A 1 74 ? -0.073 -6.453 20.364 1.00 96.19 74 THR A C 1
ATOM 577 O O . THR A 1 74 ? -0.269 -6.483 19.150 1.00 96.19 74 THR A O 1
ATOM 580 N N . ARG A 1 75 ? 1.045 -5.922 20.867 1.00 94.00 75 ARG A N 1
ATOM 581 C CA . ARG A 1 75 ? 2.145 -5.453 20.014 1.00 94.00 75 ARG A CA 1
ATOM 582 C C . ARG A 1 75 ? 2.707 -6.543 19.098 1.00 94.00 75 ARG A C 1
ATOM 584 O O . ARG A 1 75 ? 3.217 -6.201 18.040 1.00 94.00 75 ARG A O 1
ATOM 591 N N . ALA A 1 76 ? 2.671 -7.805 19.534 1.00 94.44 76 ALA A N 1
ATOM 592 C CA . ALA A 1 76 ? 3.196 -8.923 18.761 1.00 94.44 76 ALA A CA 1
ATOM 593 C C . ALA A 1 76 ? 2.280 -9.206 17.570 1.00 94.44 76 ALA A C 1
ATOM 595 O O . ALA A 1 76 ? 2.768 -9.293 16.455 1.00 94.44 76 ALA A O 1
ATOM 596 N N . ASP A 1 77 ? 0.967 -9.206 17.805 1.00 95.31 77 ASP A N 1
ATOM 597 C CA . ASP A 1 77 ? -0.055 -9.443 16.780 1.00 95.31 77 ASP A CA 1
ATOM 598 C C . ASP A 1 77 ? 0.001 -8.402 15.658 1.00 95.31 77 ASP A C 1
ATOM 600 O O . ASP A 1 77 ? -0.187 -8.720 14.494 1.00 95.31 77 ASP A O 1
ATOM 604 N N . VAL A 1 78 ? 0.307 -7.144 15.989 1.00 92.62 78 VAL A N 1
ATOM 605 C CA . VAL A 1 78 ? 0.369 -6.062 14.995 1.00 92.62 78 VAL A CA 1
ATOM 606 C C . VAL A 1 78 ? 1.789 -5.697 14.568 1.00 92.62 78 VAL A C 1
ATOM 608 O O . VAL A 1 78 ? 1.948 -4.660 13.930 1.00 92.62 78 VAL A O 1
ATOM 611 N N . GLY A 1 79 ? 2.837 -6.433 14.954 1.00 90.06 79 GLY A N 1
ATOM 612 C CA . GLY A 1 79 ? 4.237 -6.108 14.617 1.00 90.06 79 GLY A CA 1
ATOM 613 C C . GLY A 1 79 ? 4.719 -4.728 15.112 1.00 90.06 79 GLY A C 1
ATOM 614 O O . GLY A 1 79 ? 5.549 -4.068 14.484 1.00 90.06 79 GLY A O 1
ATOM 615 N N . GLY A 1 80 ? 4.146 -4.231 16.211 1.00 87.12 80 GLY A N 1
ATOM 616 C CA . GLY A 1 80 ? 4.375 -2.892 16.755 1.00 87.12 80 GLY A CA 1
ATOM 617 C C . GLY A 1 80 ? 5.369 -2.845 17.922 1.00 87.12 80 GLY A C 1
ATOM 618 O O . GLY A 1 80 ? 5.707 -3.846 18.546 1.00 87.12 80 GLY A O 1
ATOM 619 N N . ARG A 1 81 ? 5.817 -1.635 18.291 1.00 87.19 81 ARG A N 1
ATOM 620 C CA . ARG A 1 81 ? 6.665 -1.427 19.491 1.00 87.19 81 ARG A CA 1
ATOM 621 C C . ARG A 1 81 ? 5.877 -1.450 20.805 1.00 87.19 81 ARG A C 1
ATOM 623 O O . ARG A 1 81 ? 6.452 -1.665 21.871 1.00 87.19 81 ARG A O 1
ATOM 630 N N . ARG A 1 82 ? 4.572 -1.198 20.732 1.00 90.75 82 ARG A N 1
ATOM 631 C CA . ARG A 1 82 ? 3.647 -1.065 21.862 1.00 90.75 82 ARG A CA 1
ATOM 632 C C . ARG A 1 82 ? 2.300 -1.673 21.496 1.00 90.75 82 ARG A C 1
ATOM 634 O O . ARG A 1 82 ? 2.021 -1.842 20.311 1.00 90.75 82 ARG A O 1
ATOM 641 N N . ASN A 1 83 ? 1.497 -1.993 22.505 1.00 93.44 83 ASN A N 1
ATOM 642 C CA . ASN A 1 83 ? 0.141 -2.479 22.272 1.00 93.44 83 ASN A CA 1
ATOM 643 C C . ASN A 1 83 ? -0.706 -1.369 21.622 1.00 93.44 83 ASN A C 1
ATOM 645 O O . ASN A 1 83 ? -0.490 -0.195 21.948 1.00 93.44 83 ASN A O 1
ATOM 649 N N . PRO A 1 84 ? -1.652 -1.720 20.735 1.00 93.38 84 PRO A N 1
ATOM 650 C CA . PRO A 1 84 ? -2.609 -0.767 20.184 1.00 93.38 84 PRO A CA 1
ATOM 651 C C . PRO A 1 84 ? -3.370 -0.021 21.283 1.00 93.38 84 PRO A C 1
ATOM 653 O O . PRO A 1 84 ? -3.820 -0.629 22.256 1.00 93.38 84 PRO A O 1
ATOM 656 N N . ILE A 1 85 ? -3.550 1.294 21.125 1.00 93.12 85 ILE A N 1
ATOM 657 C CA . ILE A 1 85 ? -4.452 2.047 22.001 1.00 93.12 85 ILE A CA 1
ATOM 658 C C . ILE A 1 85 ? -5.870 1.949 21.446 1.00 93.12 85 ILE A C 1
ATOM 660 O O . ILE A 1 85 ? -6.240 2.618 20.480 1.00 93.12 85 ILE A O 1
ATOM 664 N N . VAL A 1 86 ? -6.703 1.176 22.126 1.00 94.56 86 VAL A N 1
ATOM 665 C CA . VAL A 1 86 ? -8.127 1.041 21.822 1.00 94.56 86 VAL A CA 1
ATOM 666 C C . VAL A 1 86 ? -8.946 1.403 23.058 1.00 94.56 86 VAL A C 1
ATOM 668 O O . VAL A 1 86 ? -8.616 1.010 24.174 1.00 94.56 86 VAL A O 1
ATOM 671 N N . THR A 1 87 ? -9.993 2.198 22.867 1.00 94.38 87 THR A N 1
ATOM 672 C CA . THR A 1 87 ? -10.906 2.637 23.926 1.00 94.38 87 THR A CA 1
ATOM 673 C C . THR A 1 87 ? -12.173 1.815 23.814 1.00 94.38 87 THR A C 1
ATOM 675 O O . THR A 1 87 ? -12.619 1.546 22.701 1.00 94.38 87 THR A O 1
ATOM 678 N N . GLN A 1 88 ? -12.754 1.427 24.948 1.00 95.62 88 GLN A N 1
ATOM 679 C CA . GLN A 1 88 ? -14.016 0.700 24.953 1.00 95.62 88 GLN A CA 1
ATOM 680 C C . GLN A 1 88 ? -15.096 1.446 24.170 1.00 95.62 88 GLN A C 1
ATOM 682 O O . GLN A 1 88 ? -15.340 2.632 24.395 1.00 95.62 88 GLN A O 1
ATOM 687 N N . VAL A 1 89 ? -15.745 0.724 23.260 1.00 97.19 89 VAL A N 1
ATOM 688 C CA . VAL A 1 89 ? -16.876 1.209 22.475 1.00 97.19 89 VAL A CA 1
ATOM 689 C C . VAL A 1 89 ? -18.076 0.341 22.810 1.00 97.19 89 VAL A C 1
ATOM 691 O O . VAL A 1 89 ? -17.989 -0.878 22.733 1.00 97.19 89 VAL A O 1
ATOM 694 N N . ALA A 1 90 ? -19.186 0.977 23.167 1.00 97.69 90 ALA A N 1
ATOM 695 C CA . ALA A 1 90 ? -20.469 0.323 23.396 1.00 97.69 90 ALA A CA 1
ATOM 696 C C . ALA A 1 90 ? -21.540 1.051 22.583 1.00 97.69 90 ALA A C 1
ATOM 698 O O . ALA A 1 90 ? -21.522 2.284 22.513 1.00 97.69 90 ALA A O 1
ATOM 699 N N . GLU A 1 91 ? -22.457 0.310 21.964 1.00 98.06 91 GLU A N 1
ATOM 700 C CA . GLU A 1 91 ? -23.484 0.879 21.089 1.00 98.06 91 GLU A CA 1
ATOM 701 C C . GLU A 1 91 ? -24.287 2.004 21.775 1.00 98.06 91 GLU A C 1
ATOM 703 O O . GLU A 1 91 ? -24.620 1.957 22.961 1.00 98.06 91 GLU A O 1
ATOM 708 N N . GLY A 1 92 ? -24.566 3.074 21.025 1.00 97.00 92 GLY A N 1
ATOM 709 C CA . GLY A 1 92 ? -25.325 4.239 21.480 1.00 97.00 92 GLY A CA 1
ATOM 710 C C . GLY A 1 92 ? -24.547 5.213 22.373 1.00 97.00 92 GLY A C 1
ATOM 711 O O . GLY A 1 92 ? -24.973 6.370 22.519 1.00 97.00 92 GLY A O 1
ATOM 712 N N . GLN A 1 93 ? -23.404 4.797 22.927 1.00 97.56 93 GLN A N 1
ATOM 713 C CA . GLN A 1 93 ? -22.557 5.633 23.778 1.00 97.56 93 GLN A CA 1
ATOM 714 C C . GLN A 1 93 ? -21.719 6.617 22.963 1.00 97.56 93 GLN A C 1
ATOM 716 O O . GLN A 1 93 ? -21.472 6.430 21.770 1.00 97.56 93 GLN A O 1
ATOM 721 N N . ARG A 1 94 ? -21.277 7.698 23.614 1.00 97.00 94 ARG A N 1
ATOM 722 C CA . ARG A 1 94 ? -20.332 8.637 23.002 1.00 97.00 94 ARG A CA 1
ATOM 723 C C . ARG A 1 94 ? -18.952 7.997 22.908 1.00 97.00 94 ARG A C 1
ATOM 725 O O . ARG A 1 94 ? -18.437 7.493 23.900 1.00 97.00 94 ARG A O 1
ATOM 732 N N . ILE A 1 95 ? -18.346 8.090 21.733 1.00 95.50 95 ILE A N 1
ATOM 733 C CA . ILE A 1 95 ? -16.972 7.664 21.495 1.00 95.50 95 ILE A CA 1
ATOM 734 C C . ILE A 1 95 ? -16.016 8.792 21.871 1.00 95.50 95 ILE A C 1
ATOM 736 O O . ILE A 1 95 ? -16.265 9.969 21.600 1.00 95.50 95 ILE A O 1
ATOM 740 N N . THR A 1 96 ? -14.885 8.410 22.453 1.00 91.81 96 THR A N 1
ATOM 741 C CA . THR A 1 96 ? -13.718 9.270 22.630 1.00 91.81 96 THR A CA 1
ATOM 742 C C . THR A 1 96 ? -12.569 8.732 21.781 1.00 91.81 96 THR A C 1
ATOM 744 O O . THR A 1 96 ? -12.402 7.524 21.628 1.00 91.81 96 THR A O 1
ATOM 747 N N . CYS A 1 97 ? -11.793 9.637 21.185 1.00 90.88 97 CYS A N 1
ATOM 748 C CA . CYS A 1 97 ? -10.595 9.294 20.427 1.00 90.88 97 CYS A CA 1
ATOM 749 C C . CYS A 1 97 ? -9.482 10.251 20.835 1.00 90.88 97 CYS A C 1
ATOM 751 O O . CYS A 1 97 ? -9.647 11.468 20.726 1.00 90.88 97 CYS A O 1
ATOM 753 N N . SER A 1 98 ? -8.363 9.713 21.312 1.00 92.25 98 SER A N 1
ATOM 754 C CA . SER A 1 98 ? -7.193 10.515 21.655 1.00 92.25 98 SER A CA 1
ATOM 755 C C . SER A 1 98 ? -6.334 10.815 20.421 1.00 92.25 98 SER A C 1
ATOM 757 O O . SER A 1 98 ? -6.455 10.173 19.371 1.00 92.25 98 SER A O 1
ATOM 759 N N . MET A 1 99 ? -5.431 11.788 20.546 1.00 90.62 99 MET A N 1
ATOM 760 C CA . MET A 1 99 ? -4.451 12.090 19.498 1.00 90.62 99 MET A CA 1
ATOM 761 C C . MET A 1 99 ? -3.449 10.947 19.300 1.00 90.62 99 MET A C 1
ATOM 763 O O . MET A 1 99 ? -2.997 10.712 18.175 1.00 90.62 99 MET A O 1
ATOM 767 N N . GLU A 1 100 ? -3.123 10.194 20.356 1.00 91.50 100 GLU A N 1
ATOM 768 C CA . GLU A 1 100 ? -2.283 9.003 20.226 1.00 91.50 100 GLU A CA 1
ATOM 769 C C . GLU A 1 100 ? -2.976 7.916 19.396 1.00 91.50 100 GLU A C 1
ATOM 771 O O . GLU A 1 100 ? -2.324 7.302 18.556 1.00 91.50 100 GLU A O 1
ATOM 776 N N . GLN A 1 101 ? -4.289 7.722 19.564 1.00 91.00 101 GLN A N 1
ATOM 777 C CA . GLN A 1 101 ? -5.067 6.770 18.759 1.00 91.00 101 GLN A CA 1
ATOM 778 C C . GLN A 1 101 ? -5.104 7.166 17.281 1.00 91.00 101 GLN A C 1
ATOM 780 O O . GLN A 1 101 ? -4.966 6.315 16.404 1.00 91.00 101 GLN A O 1
ATOM 785 N N . ALA A 1 102 ? -5.246 8.461 16.988 1.00 90.06 102 ALA A N 1
ATOM 786 C CA . ALA A 1 102 ? -5.173 8.961 15.616 1.00 90.06 102 ALA A CA 1
ATOM 787 C C . ALA A 1 102 ? -3.774 8.761 15.000 1.00 90.06 102 ALA A C 1
ATOM 789 O O . ALA A 1 102 ? -3.646 8.441 13.817 1.00 90.06 102 ALA A O 1
ATOM 790 N N . SER A 1 103 ? -2.721 8.907 15.808 1.00 90.88 103 SER A N 1
ATOM 791 C CA . SER A 1 103 ? -1.339 8.669 15.377 1.00 90.88 103 SER A CA 1
ATOM 792 C C . SER A 1 103 ? -1.066 7.183 15.111 1.00 90.88 103 SER A C 1
ATOM 794 O O . SER A 1 103 ? -0.420 6.852 14.115 1.00 90.88 103 SER A O 1
ATOM 796 N N . ASP A 1 104 ? -1.598 6.284 15.947 1.00 88.38 104 ASP A N 1
ATOM 797 C CA . ASP A 1 104 ? -1.520 4.833 15.729 1.00 88.38 104 ASP A CA 1
ATOM 798 C C . ASP A 1 104 ? -2.230 4.423 14.438 1.00 88.38 104 ASP A C 1
ATOM 800 O O . ASP A 1 104 ? -1.662 3.681 13.636 1.00 88.38 104 ASP A O 1
ATOM 804 N N . LEU A 1 105 ? -3.415 4.981 14.170 1.00 89.62 105 LEU A N 1
ATOM 805 C CA . LEU A 1 105 ? -4.119 4.766 12.908 1.00 89.62 105 LEU A CA 1
ATOM 806 C C . LEU A 1 105 ? -3.260 5.150 11.700 1.00 89.62 105 LEU A C 1
ATOM 808 O O . LEU A 1 105 ? -3.163 4.383 10.743 1.00 89.62 105 LEU A O 1
ATOM 812 N N . ALA A 1 106 ? -2.634 6.329 11.726 1.00 92.38 106 ALA A N 1
ATOM 813 C CA . ALA A 1 106 ? -1.784 6.770 10.625 1.00 92.38 106 ALA A CA 1
ATOM 814 C C . ALA A 1 106 ? -0.618 5.793 10.395 1.00 92.38 106 ALA A C 1
ATOM 816 O O . ALA A 1 106 ? -0.321 5.443 9.252 1.00 92.38 106 ALA A O 1
ATOM 817 N N . ALA A 1 107 ? 0.004 5.299 11.469 1.00 91.44 107 ALA A N 1
ATOM 818 C CA . ALA A 1 107 ? 1.071 4.307 11.377 1.00 91.44 107 ALA A CA 1
ATOM 819 C C . ALA A 1 107 ? 0.584 2.973 10.781 1.00 91.44 107 ALA A C 1
ATOM 821 O O . ALA A 1 107 ? 1.267 2.408 9.924 1.00 91.44 107 ALA A O 1
ATOM 822 N N . VAL A 1 108 ? -0.597 2.496 11.190 1.00 93.00 108 VAL A N 1
ATOM 823 C CA . VAL A 1 108 ? -1.227 1.275 10.659 1.00 93.00 108 VAL A CA 1
ATOM 824 C C . VAL A 1 108 ? -1.558 1.428 9.177 1.00 93.00 108 VAL A C 1
ATOM 826 O O . VAL A 1 108 ? -1.172 0.575 8.386 1.00 93.00 108 VAL A O 1
ATOM 829 N N . ILE A 1 109 ? -2.196 2.533 8.773 1.00 94.69 109 ILE A N 1
ATOM 830 C CA . ILE A 1 109 ? -2.545 2.795 7.366 1.00 94.69 109 ILE A CA 1
ATOM 831 C C . ILE A 1 109 ? -1.297 2.793 6.491 1.00 94.69 109 ILE A C 1
ATOM 833 O O . ILE A 1 109 ? -1.287 2.166 5.437 1.00 94.69 109 ILE A O 1
ATOM 837 N N . ILE A 1 110 ? -0.232 3.470 6.922 1.00 95.00 110 ILE A N 1
ATOM 838 C CA . ILE A 1 110 ? 1.008 3.521 6.147 1.00 95.00 110 ILE A CA 1
ATOM 839 C C . ILE A 1 110 ? 1.582 2.108 5.964 1.00 95.00 110 ILE A C 1
ATOM 841 O O . ILE A 1 110 ? 2.005 1.766 4.862 1.00 95.00 110 ILE A O 1
ATOM 845 N N . ARG A 1 111 ? 1.595 1.276 7.012 1.00 95.38 111 ARG A N 1
ATOM 846 C CA . ARG A 1 111 ? 2.086 -0.110 6.919 1.00 95.38 111 ARG A CA 1
ATOM 847 C C . ARG A 1 111 ? 1.205 -0.985 6.034 1.00 95.38 111 ARG A C 1
ATOM 849 O O . ARG A 1 111 ? 1.743 -1.722 5.211 1.00 95.38 111 ARG A O 1
ATOM 856 N N . LEU A 1 112 ? -0.118 -0.850 6.136 1.00 95.88 112 LEU A N 1
ATOM 857 C CA . LEU A 1 112 ? -1.064 -1.520 5.242 1.00 95.88 112 LEU A CA 1
ATOM 858 C C . LEU A 1 112 ? -0.792 -1.154 3.783 1.00 95.88 112 LEU A C 1
ATOM 860 O O . LEU A 1 112 ? -0.637 -2.053 2.968 1.00 95.88 112 LEU A O 1
ATOM 864 N N . ILE A 1 113 ? -0.656 0.140 3.466 1.00 95.69 113 ILE A N 1
ATOM 865 C CA . ILE A 1 113 ? -0.347 0.605 2.104 1.00 95.69 113 ILE A CA 1
ATOM 866 C C . ILE A 1 113 ? 0.952 -0.026 1.609 1.00 95.69 113 ILE A C 1
ATOM 868 O O . ILE A 1 113 ? 0.956 -0.645 0.557 1.00 95.69 113 ILE A O 1
ATOM 872 N N . HIS A 1 114 ? 2.042 0.068 2.375 1.00 95.19 114 HIS A N 1
ATOM 873 C CA . HIS A 1 114 ? 3.326 -0.490 1.945 1.00 95.19 114 HIS A CA 1
ATOM 874 C C . HIS A 1 114 ? 3.280 -2.006 1.718 1.00 95.19 114 HIS A C 1
ATOM 876 O O . HIS A 1 114 ? 3.918 -2.490 0.787 1.00 95.19 114 HIS A O 1
ATOM 882 N N . SER A 1 115 ? 2.548 -2.735 2.558 1.00 95.12 115 SER A N 1
ATOM 883 C CA . SER A 1 115 ? 2.456 -4.196 2.477 1.00 95.12 115 SER A CA 1
ATOM 884 C C . SER A 1 115 ? 1.573 -4.635 1.312 1.00 95.12 115 SER A C 1
ATOM 886 O O . SER A 1 115 ? 1.965 -5.480 0.517 1.00 95.12 115 SER A O 1
ATOM 888 N N . ILE A 1 116 ? 0.408 -4.003 1.156 1.00 94.62 116 ILE A N 1
ATOM 889 C CA . ILE A 1 116 ? -0.520 -4.281 0.056 1.00 94.62 116 ILE A CA 1
ATOM 890 C C . ILE A 1 116 ? 0.095 -3.864 -1.283 1.00 94.62 116 ILE A C 1
ATOM 892 O O . ILE A 1 116 ? 0.015 -4.624 -2.243 1.00 94.62 116 ILE A O 1
ATOM 896 N N . ASP A 1 117 ? 0.745 -2.699 -1.359 1.00 93.81 117 ASP A N 1
ATOM 897 C CA . ASP A 1 117 ? 1.428 -2.255 -2.577 1.00 93.81 117 ASP A CA 1
ATOM 898 C C . ASP A 1 117 ? 2.538 -3.233 -2.968 1.00 93.81 117 ASP A C 1
ATOM 900 O O . ASP A 1 117 ? 2.679 -3.537 -4.149 1.00 93.81 117 ASP A O 1
ATOM 904 N N . ALA A 1 118 ? 3.301 -3.763 -2.002 1.00 92.88 118 ALA A N 1
ATOM 905 C CA . ALA A 1 118 ? 4.306 -4.783 -2.280 1.00 92.88 118 ALA A CA 1
ATOM 906 C C . ALA A 1 118 ? 3.670 -6.025 -2.913 1.00 92.88 118 ALA A C 1
ATOM 908 O O . ALA A 1 118 ? 4.033 -6.371 -4.037 1.00 92.88 118 ALA A O 1
ATOM 909 N N . GLU A 1 119 ? 2.671 -6.618 -2.262 1.00 90.62 119 GLU A N 1
ATOM 910 C CA . GLU A 1 119 ? 2.008 -7.836 -2.743 1.00 90.62 119 GLU A CA 1
ATOM 911 C C . GLU A 1 119 ? 1.290 -7.640 -4.087 1.00 90.62 119 GLU A C 1
ATOM 913 O O . GLU A 1 119 ? 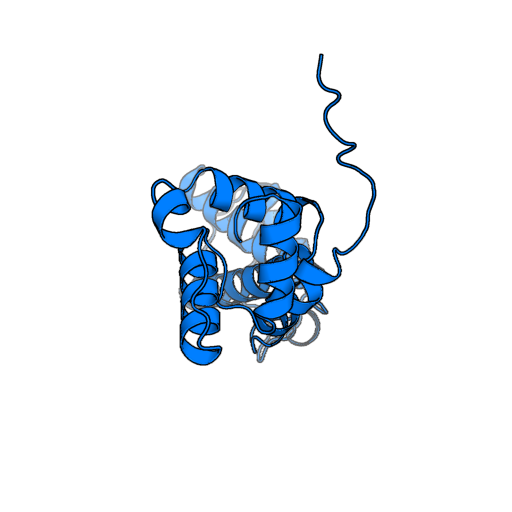1.324 -8.508 -4.960 1.00 90.62 119 GLU A O 1
ATOM 918 N N . LEU A 1 120 ? 0.664 -6.480 -4.305 1.00 92.31 120 LEU A N 1
ATOM 919 C CA . LEU A 1 120 ? -0.085 -6.214 -5.532 1.00 92.31 120 LEU A CA 1
ATOM 920 C C . LEU A 1 120 ? 0.791 -5.721 -6.684 1.00 92.31 120 LEU A C 1
ATOM 922 O O . LEU A 1 120 ? 0.367 -5.858 -7.834 1.00 92.31 120 LEU A O 1
ATOM 926 N N . SER A 1 121 ? 1.990 -5.189 -6.421 1.00 93.31 121 SER A N 1
ATOM 927 C CA . SER A 1 121 ? 2.870 -4.601 -7.447 1.00 93.31 121 SER A CA 1
ATOM 928 C C . SER A 1 121 ? 3.273 -5.570 -8.558 1.00 93.31 121 SER A C 1
ATOM 930 O O . SER A 1 121 ? 3.562 -5.132 -9.670 1.00 93.31 121 SER A O 1
ATOM 932 N N . SER A 1 122 ? 3.262 -6.875 -8.284 1.00 89.75 122 SER A N 1
ATOM 933 C CA . SER A 1 122 ? 3.634 -7.930 -9.230 1.00 89.75 122 SER A CA 1
ATOM 934 C C . SER A 1 122 ? 2.432 -8.679 -9.822 1.00 89.75 122 SER A C 1
ATOM 936 O O . SER A 1 122 ? 2.595 -9.628 -10.593 1.00 89.75 122 SER A O 1
ATOM 938 N N . SER A 1 123 ? 1.212 -8.248 -9.488 1.00 91.12 123 SER A N 1
ATOM 939 C CA . SER A 1 123 ? -0.025 -8.869 -9.959 1.00 91.12 123 SER A CA 1
ATOM 940 C C . SER A 1 123 ? -0.322 -8.565 -11.432 1.00 91.12 123 SER A C 1
ATOM 942 O O . SER A 1 123 ? 0.067 -7.529 -11.975 1.00 91.12 123 SER A O 1
ATOM 944 N N . ALA A 1 124 ? -1.136 -9.423 -12.053 1.00 89.75 124 ALA A N 1
ATOM 945 C CA . ALA A 1 124 ? -1.703 -9.192 -13.386 1.00 89.75 124 ALA A CA 1
ATOM 946 C C . ALA A 1 124 ? -2.430 -7.845 -13.505 1.00 89.75 124 ALA A C 1
ATOM 948 O O . ALA A 1 124 ? -2.430 -7.191 -14.549 1.00 89.75 124 ALA A O 1
ATOM 949 N N . TYR A 1 125 ? -3.081 -7.423 -12.420 1.00 91.06 125 TYR A N 1
ATOM 950 C CA . TYR A 1 125 ? -3.770 -6.144 -12.388 1.00 91.06 125 TYR A CA 1
ATOM 951 C C . TYR A 1 125 ? -2.779 -4.978 -12.417 1.00 91.06 125 TYR A C 1
ATOM 953 O O . TYR A 1 125 ? -2.991 -4.027 -13.169 1.00 91.06 125 TYR A O 1
ATOM 961 N N . ALA A 1 126 ? -1.688 -5.059 -11.649 1.00 93.00 126 ALA A N 1
ATOM 962 C CA . ALA A 1 126 ? -0.650 -4.035 -11.650 1.00 93.00 126 ALA A CA 1
ATOM 963 C C . ALA A 1 126 ? 0.038 -3.916 -13.011 1.00 93.00 126 ALA A C 1
ATOM 965 O O . ALA A 1 126 ? 0.233 -2.797 -13.475 1.00 93.00 126 ALA A O 1
ATOM 966 N N . GLU A 1 127 ? 0.334 -5.031 -13.684 1.00 93.88 127 GLU A N 1
ATOM 967 C CA . GLU A 1 127 ? 0.882 -5.010 -15.046 1.00 93.88 127 GLU A CA 1
ATOM 968 C C . GLU A 1 127 ? -0.070 -4.297 -16.016 1.00 93.88 127 GLU A C 1
ATOM 970 O O . GLU A 1 127 ? 0.309 -3.341 -16.697 1.00 93.88 127 GLU A O 1
ATOM 975 N N . ARG A 1 128 ? -1.345 -4.706 -16.038 1.00 93.56 128 ARG A N 1
ATOM 976 C CA . ARG A 1 128 ? -2.366 -4.076 -16.884 1.00 93.56 128 ARG A CA 1
ATOM 977 C C . ARG A 1 128 ? -2.501 -2.587 -16.608 1.00 93.56 128 ARG A C 1
ATOM 979 O O . ARG A 1 128 ? -2.605 -1.802 -17.549 1.00 93.56 128 ARG A O 1
ATOM 986 N N . TYR A 1 129 ? -2.532 -2.204 -15.333 1.00 94.81 129 TYR A N 1
ATOM 987 C CA . TYR A 1 129 ? -2.611 -0.808 -14.928 1.00 94.81 129 TYR A CA 1
ATOM 988 C C . TYR A 1 129 ? -1.367 -0.036 -15.384 1.00 94.81 129 TYR A C 1
ATOM 990 O O . TYR A 1 129 ? -1.506 1.023 -15.992 1.00 94.81 129 TYR A O 1
ATOM 998 N N . PHE A 1 130 ? -0.170 -0.590 -15.178 1.00 96.06 130 PHE A N 1
ATOM 999 C CA . PHE A 1 130 ? 1.101 -0.004 -15.600 1.00 96.06 130 PHE A CA 1
ATOM 1000 C C . PHE A 1 130 ? 1.146 0.236 -17.114 1.00 96.06 130 PHE A C 1
ATOM 1002 O O . PHE A 1 130 ? 1.392 1.359 -17.555 1.00 96.06 130 PHE A O 1
ATOM 1009 N N . LEU A 1 131 ? 0.844 -0.789 -17.916 1.00 95.69 131 LEU A N 1
ATOM 1010 C CA . LEU A 1 131 ? 0.841 -0.695 -19.377 1.00 95.69 131 LEU A CA 1
ATOM 1011 C C . LEU A 1 131 ? -0.241 0.260 -19.886 1.00 95.69 131 LEU A C 1
ATOM 1013 O O . LEU A 1 131 ? 0.014 1.050 -20.794 1.00 95.69 131 LEU A O 1
ATOM 1017 N N . HIS A 1 132 ? -1.435 0.239 -19.288 1.00 96.12 132 HIS A N 1
ATOM 1018 C CA . HIS A 1 132 ? -2.506 1.168 -19.641 1.00 96.12 132 HIS A CA 1
ATOM 1019 C C . HIS A 1 132 ? -2.126 2.622 -19.336 1.00 96.12 132 HIS A C 1
ATOM 1021 O O . HIS A 1 132 ? -2.306 3.494 -20.190 1.00 96.12 132 HIS A O 1
ATOM 1027 N N . ALA A 1 133 ? -1.574 2.887 -18.150 1.00 96.50 133 ALA A N 1
ATOM 1028 C CA . ALA A 1 133 ? -1.131 4.215 -17.744 1.00 96.50 133 ALA A CA 1
ATOM 1029 C C . ALA A 1 133 ? 0.025 4.719 -18.621 1.00 96.50 133 ALA A C 1
ATOM 1031 O O . ALA A 1 133 ? 0.025 5.880 -19.029 1.00 96.50 133 ALA A O 1
ATOM 1032 N N . TRP A 1 134 ? 0.974 3.846 -18.975 1.00 96.44 134 TRP A N 1
ATOM 1033 C CA . TRP A 1 134 ? 2.064 4.179 -19.892 1.00 96.44 134 TRP A CA 1
ATOM 1034 C C . TRP A 1 134 ? 1.550 4.469 -21.304 1.00 96.44 134 TRP A C 1
ATOM 1036 O O . TRP A 1 134 ? 1.891 5.501 -21.880 1.00 96.44 134 TRP A O 1
ATOM 1046 N N . ASN A 1 135 ? 0.668 3.629 -21.843 1.00 95.38 135 ASN A N 1
ATOM 1047 C CA . ASN A 1 135 ? 0.090 3.847 -23.167 1.00 95.38 135 ASN A CA 1
ATOM 1048 C C . ASN A 1 135 ? -0.763 5.127 -23.243 1.00 95.38 135 ASN A C 1
ATOM 1050 O O . ASN A 1 135 ? -0.806 5.788 -24.277 1.00 95.38 135 ASN A O 1
ATOM 1054 N N . SER A 1 136 ? -1.422 5.492 -22.142 1.00 94.19 136 SER A N 1
ATOM 1055 C CA . SER A 1 136 ? -2.267 6.691 -22.050 1.00 94.19 136 SER A CA 1
ATOM 1056 C C . SER A 1 136 ? -1.476 7.967 -21.740 1.00 94.19 136 SER A C 1
ATOM 1058 O O . SER A 1 136 ? -2.050 9.055 -21.662 1.00 94.19 136 SER A O 1
ATOM 1060 N N . TRP A 1 137 ? -0.159 7.866 -21.540 1.00 93.44 137 TRP A N 1
ATOM 1061 C CA . TRP A 1 137 ? 0.669 9.016 -21.215 1.00 93.44 137 TRP A CA 1
ATOM 1062 C C . TRP A 1 137 ? 0.917 9.887 -22.451 1.00 93.44 137 TRP A C 1
ATOM 1064 O O . TRP A 1 137 ? 1.505 9.452 -23.439 1.00 93.44 137 TRP A O 1
ATOM 1074 N N . SER A 1 138 ? 0.528 11.161 -22.372 1.00 89.62 138 SER A N 1
ATOM 1075 C CA . SER A 1 138 ? 0.577 12.106 -23.496 1.00 89.62 138 SER A CA 1
ATOM 1076 C C . SER A 1 138 ? 1.966 12.315 -24.109 1.00 89.62 138 SER A C 1
ATOM 1078 O O . SER A 1 138 ? 2.066 12.633 -25.292 1.00 89.62 138 SER A O 1
ATOM 1080 N N . GLU A 1 139 ? 3.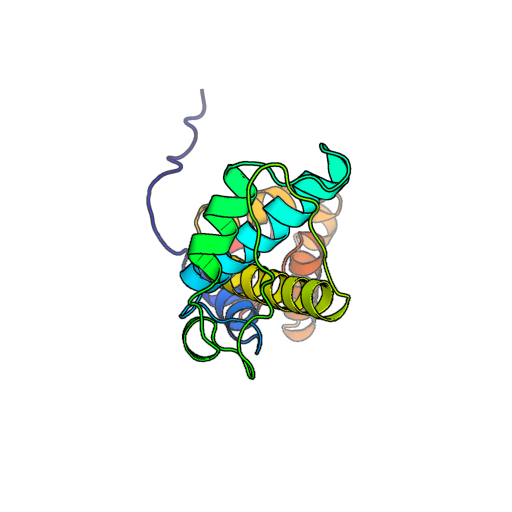047 12.122 -23.346 1.00 90.19 139 GLU A N 1
ATOM 1081 C CA . GLU A 1 139 ? 4.408 12.250 -23.875 1.00 90.19 139 GLU A CA 1
ATOM 1082 C C . GLU A 1 139 ? 4.975 10.937 -24.451 1.00 90.19 139 GLU A C 1
ATOM 1084 O O . GLU A 1 139 ? 6.137 10.932 -24.850 1.00 90.19 139 GLU A O 1
ATOM 1089 N N . LEU A 1 140 ? 4.214 9.834 -24.530 1.00 89.62 140 LEU A N 1
ATOM 1090 C CA . LEU A 1 140 ? 4.707 8.509 -24.949 1.00 89.62 140 LEU A CA 1
ATOM 1091 C C . LEU A 1 140 ? 5.620 8.561 -26.186 1.00 89.62 140 LEU A C 1
ATOM 1093 O O . LEU A 1 140 ? 6.722 8.015 -26.164 1.00 89.62 140 LEU A O 1
ATOM 1097 N N . ALA A 1 141 ? 5.211 9.281 -27.237 1.00 90.81 141 ALA A N 1
ATOM 1098 C CA . ALA A 1 141 ? 5.977 9.405 -28.480 1.00 90.81 141 ALA A CA 1
ATOM 1099 C C . ALA A 1 141 ? 7.410 9.933 -28.266 1.00 90.81 141 ALA A C 1
ATOM 1101 O O . ALA A 1 141 ? 8.347 9.463 -28.908 1.00 90.81 141 ALA A O 1
ATOM 1102 N N . LYS A 1 142 ? 7.606 10.857 -27.317 1.00 90.69 142 LYS A N 1
ATOM 1103 C CA . LYS A 1 142 ? 8.915 11.436 -26.968 1.00 90.69 142 LYS A CA 1
ATOM 1104 C C . LYS A 1 142 ? 9.833 10.442 -26.256 1.00 90.69 142 LYS A C 1
ATOM 1106 O O . LYS A 1 142 ? 11.053 10.596 -26.293 1.00 90.69 142 LYS A O 1
ATOM 1111 N N . TYR A 1 143 ? 9.256 9.448 -25.586 1.00 92.38 143 TYR A N 1
ATOM 1112 C CA . TYR A 1 143 ? 9.989 8.475 -24.777 1.00 92.38 143 TYR A CA 1
ATOM 1113 C C . TYR A 1 143 ? 10.039 7.078 -25.399 1.00 92.38 143 TYR A C 1
ATOM 1115 O O . TYR A 1 143 ? 10.681 6.203 -24.822 1.00 92.38 143 TYR A O 1
ATOM 1123 N N . LYS A 1 144 ? 9.429 6.887 -26.578 1.00 93.25 144 LYS A N 1
ATOM 1124 C CA . LYS A 1 144 ? 9.413 5.611 -27.299 1.00 93.25 144 LYS A CA 1
ATOM 1125 C C . LYS A 1 144 ? 10.820 5.143 -27.682 1.00 93.25 144 LYS A C 1
ATOM 1127 O O . LYS A 1 144 ? 11.169 3.998 -27.429 1.00 93.25 144 LYS A O 1
ATOM 1132 N N . ALA A 1 145 ? 11.647 6.032 -28.230 1.00 95.62 145 ALA A N 1
ATOM 1133 C CA . ALA A 1 145 ? 13.045 5.722 -28.518 1.00 95.62 145 ALA A CA 1
ATOM 1134 C C . ALA A 1 145 ? 13.894 5.848 -27.245 1.00 95.62 145 ALA A C 1
ATOM 1136 O O . ALA A 1 145 ? 13.958 6.923 -26.632 1.00 95.62 145 ALA A O 1
ATOM 1137 N N . LEU A 1 146 ? 14.560 4.767 -26.839 1.00 95.62 146 LEU A N 1
ATOM 1138 C CA . LEU A 1 146 ? 15.443 4.784 -25.674 1.00 95.62 146 LEU A CA 1
ATOM 1139 C C . LEU A 1 146 ? 16.873 5.232 -26.044 1.00 95.62 146 LEU A C 1
ATOM 1141 O O . LEU A 1 146 ? 17.343 4.943 -27.142 1.00 95.62 146 LEU A O 1
ATOM 1145 N N . PRO A 1 147 ? 17.596 5.933 -25.147 1.00 96.12 147 PRO A N 1
ATOM 1146 C CA . PRO A 1 147 ? 19.010 6.242 -25.343 1.00 96.12 147 PRO A CA 1
ATOM 1147 C C . PRO A 1 147 ? 19.863 4.974 -25.470 1.00 96.12 147 PRO A C 1
ATOM 1149 O O . PRO A 1 147 ? 19.617 3.981 -24.780 1.00 96.12 147 PRO A O 1
ATOM 1152 N N . SER A 1 148 ? 20.914 5.034 -26.289 1.00 95.44 148 SER A N 1
ATOM 1153 C CA . SER A 1 148 ? 21.912 3.959 -26.381 1.00 95.44 148 SER A CA 1
ATOM 1154 C C . SER A 1 148 ? 22.769 3.860 -25.118 1.00 95.44 148 SER A C 1
ATOM 1156 O O . SER A 1 148 ? 23.133 2.758 -24.710 1.00 95.44 148 SER A O 1
ATOM 1158 N N . ASP A 1 149 ? 23.060 5.005 -24.487 1.00 97.69 149 ASP A N 1
ATOM 1159 C CA . ASP A 1 149 ? 23.799 5.075 -23.226 1.00 97.69 149 ASP A CA 1
ATOM 1160 C C . ASP A 1 149 ? 23.002 4.406 -22.085 1.00 97.69 149 ASP A C 1
ATOM 1162 O O . ASP A 1 149 ? 21.884 4.849 -21.793 1.00 97.69 149 ASP A O 1
ATOM 1166 N N . PRO A 1 150 ? 23.549 3.369 -21.416 1.00 96.69 150 PRO A N 1
ATOM 1167 C CA . PRO A 1 150 ? 22.832 2.622 -20.383 1.00 96.69 150 PRO A CA 1
ATOM 1168 C C . PRO A 1 150 ? 22.365 3.490 -19.211 1.00 96.69 150 PRO A C 1
ATOM 1170 O O . PRO A 1 150 ? 21.225 3.368 -18.772 1.00 96.69 150 PRO A O 1
ATOM 1173 N N . ILE A 1 151 ? 23.199 4.426 -18.747 1.00 97.06 151 ILE A N 1
ATOM 1174 C CA . ILE A 1 151 ? 22.878 5.265 -17.583 1.00 97.06 151 ILE A CA 1
ATOM 1175 C C . ILE A 1 151 ? 21.707 6.199 -17.906 1.00 97.06 151 ILE A C 1
ATOM 1177 O O . ILE A 1 151 ? 20.766 6.346 -17.119 1.00 97.06 151 ILE A O 1
ATOM 1181 N N . GLN A 1 152 ? 21.740 6.847 -19.070 1.00 97.31 152 GLN A N 1
ATOM 1182 C CA . GLN A 1 152 ? 20.639 7.692 -19.528 1.00 97.31 152 GLN A CA 1
ATOM 1183 C C . GLN A 1 152 ? 19.367 6.891 -19.805 1.00 97.31 152 GLN A C 1
ATOM 1185 O O . GLN A 1 152 ? 18.269 7.388 -19.534 1.00 97.31 152 GLN A O 1
ATOM 1190 N N . ARG A 1 153 ? 19.498 5.665 -20.320 1.00 97.62 153 ARG A N 1
ATOM 1191 C CA . ARG A 1 153 ? 18.372 4.757 -20.539 1.00 97.62 153 ARG A CA 1
ATOM 1192 C C . ARG A 1 153 ? 17.679 4.402 -19.229 1.00 97.62 153 ARG A C 1
ATOM 1194 O O . ARG A 1 153 ? 16.475 4.621 -19.126 1.00 97.62 153 ARG A O 1
ATOM 1201 N N . ASP A 1 154 ? 18.418 3.983 -18.210 1.00 97.94 154 ASP A N 1
ATOM 1202 C CA . ASP A 1 154 ? 17.844 3.598 -16.916 1.00 97.94 154 ASP A CA 1
ATOM 1203 C C . ASP A 1 154 ? 17.172 4.789 -16.221 1.00 97.94 154 ASP A C 1
ATOM 1205 O O . ASP A 1 154 ? 16.054 4.686 -15.713 1.00 97.94 154 ASP A O 1
ATOM 1209 N N . ARG A 1 155 ? 17.792 5.976 -16.289 1.00 97.56 155 ARG A N 1
ATOM 1210 C CA . ARG A 1 155 ? 17.176 7.225 -15.807 1.00 97.56 155 ARG A CA 1
ATOM 1211 C C . ARG A 1 155 ? 15.876 7.545 -16.540 1.00 97.56 155 ARG A C 1
ATOM 1213 O O . ARG A 1 155 ? 14.928 8.033 -15.920 1.00 97.56 155 ARG A O 1
ATOM 1220 N N . ARG A 1 156 ? 15.817 7.291 -17.852 1.00 96.56 156 ARG A N 1
ATOM 1221 C CA . ARG A 1 156 ? 14.601 7.481 -18.649 1.00 96.56 156 ARG A CA 1
ATOM 1222 C C . ARG A 1 156 ? 13.511 6.505 -18.219 1.00 96.56 156 ARG A C 1
ATOM 1224 O O . ARG A 1 156 ? 12.397 6.958 -17.982 1.00 96.56 156 ARG A O 1
ATOM 1231 N N . ILE A 1 157 ? 13.832 5.227 -18.043 1.00 97.88 157 ILE A N 1
ATOM 1232 C CA . ILE A 1 157 ? 12.889 4.219 -17.544 1.00 97.88 157 ILE A CA 1
ATOM 1233 C C . ILE A 1 157 ? 12.360 4.596 -16.158 1.00 97.88 157 ILE A C 1
ATOM 1235 O O . ILE A 1 157 ? 11.150 4.662 -15.962 1.00 97.88 157 ILE A O 1
ATOM 1239 N N . ALA A 1 158 ? 13.231 4.981 -15.224 1.00 97.69 158 ALA A N 1
ATOM 1240 C CA . A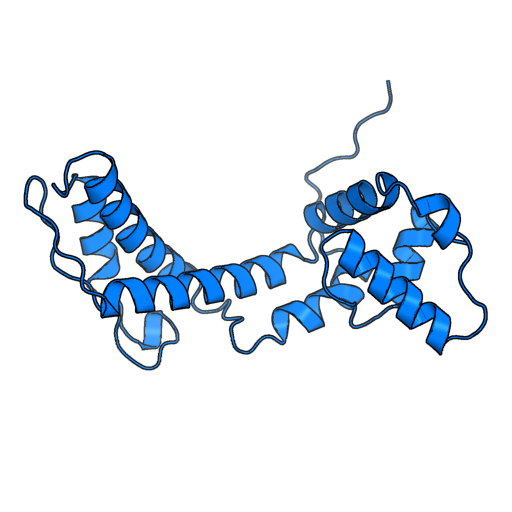LA A 1 158 ? 12.803 5.441 -13.904 1.00 97.69 158 ALA A CA 1
ATOM 1241 C C . ALA A 1 158 ? 11.866 6.661 -13.977 1.00 97.69 158 ALA A C 1
ATOM 1243 O O . ALA A 1 158 ? 10.910 6.762 -13.205 1.00 97.69 158 ALA A O 1
ATOM 1244 N N . LYS A 1 159 ? 12.112 7.592 -14.911 1.00 96.25 159 LYS A N 1
ATOM 1245 C CA . LYS A 1 159 ? 11.225 8.740 -15.146 1.00 96.25 159 LYS A CA 1
ATOM 1246 C C . LYS A 1 159 ? 9.855 8.297 -15.655 1.00 96.25 159 LYS A C 1
ATOM 1248 O O . LYS A 1 159 ? 8.857 8.826 -15.173 1.00 96.25 159 LYS A O 1
ATOM 1253 N N . ILE A 1 160 ? 9.815 7.362 -16.602 1.00 96.12 160 ILE A N 1
ATOM 1254 C CA . ILE A 1 160 ? 8.572 6.795 -17.134 1.00 96.12 160 ILE A CA 1
ATOM 1255 C C . ILE A 1 160 ? 7.772 6.157 -15.999 1.00 96.12 160 ILE A C 1
ATOM 1257 O O . ILE A 1 160 ? 6.639 6.571 -15.777 1.00 96.12 160 ILE A O 1
ATOM 1261 N N . CYS A 1 161 ? 8.381 5.254 -15.220 1.00 96.81 161 CYS A N 1
ATOM 1262 C CA . CYS A 1 161 ? 7.711 4.579 -14.104 1.00 96.81 161 CYS A CA 1
ATOM 1263 C C . CYS A 1 161 ? 7.084 5.581 -13.124 1.00 96.81 161 CYS A C 1
ATOM 1265 O O . CYS A 1 161 ? 5.897 5.491 -12.823 1.00 96.81 161 CYS A O 1
ATOM 1267 N N . ARG A 1 162 ? 7.831 6.620 -12.723 1.00 96.00 162 ARG A N 1
ATOM 1268 C CA . ARG A 1 162 ? 7.309 7.687 -11.848 1.00 96.00 162 ARG A CA 1
ATOM 1269 C C . ARG A 1 162 ? 6.155 8.466 -12.462 1.00 96.00 162 ARG A C 1
ATOM 1271 O O . ARG A 1 162 ? 5.249 8.875 -11.744 1.00 96.00 162 ARG A O 1
ATOM 1278 N N . LYS A 1 163 ? 6.181 8.702 -13.775 1.00 94.56 163 LYS A N 1
ATOM 1279 C CA . LYS A 1 163 ? 5.108 9.417 -14.478 1.00 94.56 163 LYS A CA 1
ATOM 1280 C C . LYS A 1 163 ? 3.821 8.608 -14.568 1.00 94.56 163 LYS A C 1
ATOM 1282 O O . LYS A 1 163 ? 2.757 9.214 -14.563 1.00 94.56 163 LYS A O 1
ATOM 1287 N N . VAL A 1 164 ? 3.920 7.282 -14.583 1.00 94.19 164 VAL A N 1
ATOM 1288 C CA . VAL A 1 164 ? 2.764 6.374 -14.595 1.00 94.19 164 VAL A CA 1
ATOM 1289 C C . VAL A 1 164 ? 2.347 5.915 -13.190 1.00 94.19 164 VAL A C 1
ATOM 1291 O O . VAL A 1 164 ? 1.494 5.045 -13.054 1.00 94.19 164 VAL A O 1
ATOM 1294 N N . GLY A 1 165 ? 2.916 6.518 -12.139 1.00 93.00 165 GLY A N 1
ATOM 1295 C CA . GLY A 1 165 ? 2.512 6.300 -10.746 1.00 93.00 165 GLY A CA 1
ATOM 1296 C C . GLY A 1 165 ? 3.261 5.190 -10.006 1.00 93.00 165 GLY A C 1
ATOM 1297 O O . GLY A 1 165 ? 2.868 4.841 -8.900 1.00 93.00 165 GLY A O 1
ATOM 1298 N N . PHE A 1 166 ? 4.341 4.657 -10.577 1.00 95.25 166 PHE A N 1
ATOM 1299 C CA . PHE A 1 166 ? 5.174 3.628 -9.954 1.00 95.25 166 PHE A CA 1
ATOM 1300 C C . PHE A 1 166 ? 6.468 4.216 -9.391 1.00 95.25 166 PHE A C 1
ATOM 1302 O O . PHE A 1 166 ? 6.936 5.287 -9.784 1.00 95.25 166 PHE A O 1
ATOM 1309 N N . VAL A 1 167 ? 7.097 3.490 -8.473 1.00 95.00 167 VAL A N 1
ATOM 1310 C CA . VAL A 1 167 ? 8.463 3.800 -8.032 1.00 95.00 167 VAL A CA 1
ATOM 1311 C C . VAL A 1 167 ? 9.475 3.587 -9.166 1.00 95.00 167 VAL A C 1
ATOM 1313 O O . VAL A 1 167 ? 9.176 2.999 -10.206 1.00 95.00 167 VAL A O 1
ATOM 1316 N N . ALA A 1 168 ? 10.699 4.091 -8.987 1.00 97.00 168 ALA A N 1
ATOM 1317 C CA . ALA A 1 168 ? 11.784 3.709 -9.889 1.00 97.00 168 ALA A CA 1
ATOM 1318 C C . ALA A 1 168 ? 12.034 2.196 -9.750 1.00 97.00 168 ALA A C 1
ATOM 1320 O O . ALA A 1 168 ? 12.077 1.727 -8.612 1.00 97.00 168 ALA A O 1
ATOM 1321 N N . PRO A 1 169 ? 12.186 1.451 -10.856 1.00 97.56 169 PRO A N 1
ATOM 1322 C CA . PRO A 1 169 ? 12.333 0.005 -10.788 1.00 97.56 169 PRO A CA 1
ATOM 1323 C C . PRO A 1 169 ? 13.708 -0.384 -10.233 1.00 97.56 169 PRO A C 1
ATOM 1325 O O . PRO A 1 169 ? 14.698 0.307 -10.482 1.00 97.56 169 PRO A O 1
ATOM 1328 N N . ALA A 1 170 ? 13.766 -1.507 -9.517 1.00 97.50 170 ALA A N 1
ATOM 1329 C CA . ALA A 1 170 ? 15.008 -2.185 -9.155 1.00 97.50 170 ALA A CA 1
ATOM 1330 C C . ALA A 1 170 ? 15.707 -2.761 -10.393 1.00 97.50 170 ALA A C 1
ATOM 1332 O O . ALA A 1 170 ? 16.931 -2.712 -10.482 1.00 97.50 170 ALA A O 1
ATOM 1333 N N . ASP A 1 171 ? 14.921 -3.248 -11.358 1.00 97.81 171 ASP A N 1
ATOM 1334 C CA . ASP A 1 171 ? 15.399 -3.762 -12.639 1.00 97.81 171 ASP A CA 1
ATOM 1335 C C . ASP A 1 171 ? 14.797 -2.964 -13.815 1.00 97.81 171 ASP A C 1
ATOM 1337 O O . ASP A 1 171 ? 13.686 -3.248 -14.277 1.00 97.81 171 ASP A O 1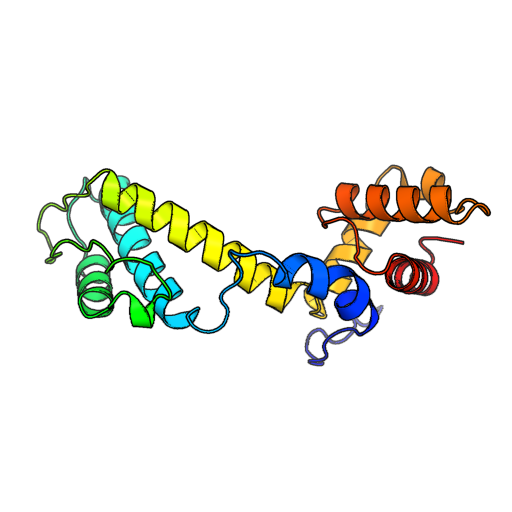
ATOM 1341 N N . PRO A 1 172 ? 15.509 -1.939 -14.326 1.00 97.69 172 PRO A N 1
ATOM 1342 C CA . PRO A 1 172 ? 15.093 -1.214 -15.522 1.00 97.69 172 PRO A CA 1
ATOM 1343 C C . PRO A 1 172 ? 14.982 -2.094 -16.775 1.00 97.69 172 PRO A C 1
ATOM 1345 O O . PRO A 1 172 ? 14.186 -1.775 -17.660 1.00 97.69 172 PRO A O 1
ATOM 1348 N N . ALA A 1 173 ? 15.746 -3.188 -16.876 1.00 97.38 173 ALA A N 1
ATOM 1349 C CA . ALA A 1 173 ? 15.720 -4.066 -18.042 1.00 97.38 173 ALA A CA 1
ATOM 1350 C C . ALA A 1 173 ? 14.401 -4.845 -18.128 1.00 97.38 173 ALA A C 1
ATOM 1352 O O . ALA A 1 173 ? 13.821 -4.922 -19.211 1.00 97.38 173 ALA A O 1
ATOM 1353 N N . ALA A 1 174 ? 13.872 -5.318 -16.997 1.00 97.00 174 ALA A N 1
ATOM 1354 C CA . ALA A 1 174 ? 12.542 -5.928 -16.931 1.00 97.00 174 ALA A CA 1
ATOM 1355 C C . ALA A 1 174 ? 11.438 -4.980 -17.441 1.00 97.00 174 ALA A C 1
ATOM 1357 O O . ALA A 1 174 ? 10.581 -5.377 -18.232 1.00 97.00 174 ALA A O 1
ATOM 1358 N N . VAL A 1 175 ? 11.503 -3.692 -17.083 1.00 97.38 175 VAL A N 1
ATOM 1359 C CA . VAL A 1 175 ? 10.549 -2.684 -17.583 1.00 97.38 175 VAL A CA 1
ATOM 1360 C C . VAL A 1 175 ? 10.703 -2.439 -19.085 1.00 97.38 175 VAL A C 1
ATOM 1362 O O . VAL A 1 175 ? 9.708 -2.242 -19.783 1.00 97.38 175 VAL A O 1
ATOM 1365 N N . ILE A 1 176 ? 11.931 -2.461 -19.612 1.00 97.19 176 ILE A N 1
ATOM 1366 C CA . ILE A 1 176 ? 12.168 -2.357 -21.060 1.00 97.19 176 ILE A CA 1
ATOM 1367 C C . ILE A 1 176 ? 11.539 -3.548 -21.787 1.00 97.19 176 ILE A C 1
ATOM 1369 O O . ILE A 1 176 ? 10.906 -3.346 -22.822 1.00 97.19 176 ILE A O 1
ATOM 1373 N N . THR A 1 177 ? 11.671 -4.763 -21.253 1.00 96.31 177 THR A N 1
ATOM 1374 C CA . THR A 1 177 ? 11.038 -5.966 -21.814 1.00 96.31 177 THR A CA 1
ATOM 1375 C C . THR A 1 177 ? 9.516 -5.817 -21.876 1.00 96.31 177 THR A C 1
ATOM 1377 O O . THR A 1 177 ? 8.947 -6.004 -22.952 1.00 96.31 177 THR A O 1
ATOM 1380 N N . LEU A 1 178 ? 8.876 -5.371 -20.787 1.00 94.62 178 LEU A N 1
ATOM 1381 C CA . LEU A 1 178 ? 7.435 -5.063 -20.753 1.00 94.62 178 LEU A CA 1
ATOM 1382 C C . LEU A 1 178 ? 7.040 -3.991 -21.775 1.00 94.62 178 LEU A C 1
ATOM 1384 O O . LEU A 1 178 ? 6.060 -4.121 -22.505 1.00 94.62 178 LEU A O 1
ATOM 1388 N N . GLY A 1 179 ? 7.815 -2.911 -21.854 1.00 95.38 179 GLY A N 1
ATOM 1389 C CA . GLY A 1 179 ? 7.541 -1.833 -22.795 1.00 95.38 179 GLY A CA 1
ATOM 1390 C C . GLY A 1 179 ? 7.684 -2.279 -24.254 1.00 95.38 179 GLY A C 1
ATOM 1391 O O . GLY A 1 179 ? 6.911 -1.843 -25.104 1.00 95.38 179 GLY A O 1
ATOM 1392 N N . ARG A 1 180 ? 8.646 -3.157 -24.563 1.00 95.81 180 ARG A N 1
ATOM 1393 C CA . ARG A 1 180 ? 8.851 -3.701 -25.914 1.00 95.81 180 ARG A CA 1
ATOM 1394 C C . ARG A 1 180 ? 7.750 -4.669 -26.314 1.00 95.81 180 ARG A C 1
ATOM 1396 O O . ARG A 1 180 ? 7.247 -4.554 -27.429 1.00 95.81 180 ARG A O 1
ATOM 1403 N N . SER A 1 181 ? 7.349 -5.576 -25.421 1.00 92.75 181 SER A N 1
ATOM 1404 C CA . SER A 1 181 ? 6.257 -6.521 -25.695 1.00 92.75 181 SER A CA 1
ATOM 1405 C C . SER A 1 181 ? 4.931 -5.798 -25.962 1.00 92.75 181 SER A C 1
ATOM 1407 O O . SER A 1 181 ? 4.151 -6.237 -26.803 1.00 92.75 181 SER A O 1
ATOM 1409 N N . ALA A 1 182 ? 4.722 -4.641 -25.326 1.00 93.31 182 ALA A N 1
ATOM 1410 C CA . ALA A 1 182 ? 3.564 -3.776 -25.537 1.00 93.31 182 ALA A CA 1
ATOM 1411 C C . ALA A 1 182 ? 3.735 -2.722 -26.657 1.00 93.31 182 ALA A C 1
ATOM 1413 O O . ALA A 1 182 ? 2.826 -1.928 -26.895 1.00 93.31 182 ALA A O 1
ATOM 1414 N N . GLY A 1 183 ? 4.885 -2.663 -27.343 1.00 94.31 183 GLY A N 1
ATOM 1415 C CA . GLY A 1 183 ? 5.151 -1.686 -28.413 1.00 94.31 183 GLY A CA 1
ATOM 1416 C C . GLY A 1 183 ? 5.297 -0.223 -27.952 1.00 94.31 183 GLY A C 1
ATOM 1417 O O . GLY A 1 183 ? 5.206 0.704 -28.768 1.00 94.31 183 GLY A O 1
ATOM 1418 N N . LEU A 1 184 ? 5.528 -0.008 -26.655 1.00 94.31 184 LEU A N 1
ATOM 1419 C CA . LEU A 1 184 ? 5.641 1.296 -25.992 1.00 94.31 184 LEU A CA 1
ATOM 1420 C C . LEU A 1 184 ? 7.050 1.890 -26.079 1.00 94.31 184 LEU A C 1
ATOM 1422 O O . LEU A 1 184 ? 7.200 3.110 -26.015 1.00 94.31 184 LEU A O 1
ATOM 1426 N N . VAL A 1 185 ? 8.072 1.049 -26.263 1.00 95.31 185 VAL A N 1
ATOM 1427 C CA . VAL A 1 185 ? 9.460 1.473 -26.499 1.00 95.31 185 VAL A CA 1
ATOM 1428 C C . VAL A 1 185 ? 10.135 0.652 -27.592 1.00 95.31 185 VAL A C 1
ATOM 1430 O O . VAL A 1 185 ? 9.729 -0.472 -27.884 1.00 95.31 185 VAL A O 1
ATOM 1433 N N . THR A 1 186 ? 11.184 1.230 -28.171 1.00 89.50 186 THR A N 1
ATOM 1434 C CA . THR A 1 186 ? 12.086 0.624 -29.160 1.00 89.50 186 THR A CA 1
ATOM 1435 C C . THR A 1 186 ? 13.522 0.728 -28.659 1.00 89.50 186 THR A C 1
ATOM 1437 O O . THR A 1 186 ? 13.937 1.882 -28.391 1.00 89.50 186 THR A O 1
#

Foldseek 3Di:
DDDDPDPDPWDQAPLLCQWALCVLCVDPLADLPLLVLLVLLLQLVVQQVCCVVPVVQFHAPSNQVSLVSNVPAFCVNRVHPGGQDGDHHDGRDGDDDDPVNVVVSVSSVVSNCSNVCSVCSRTPVVLVLLLVLLVPDPCLVVLQEADPDPVRRLVSLQVSQVSSPGHRTPDSVSVVVSCVVSSSHD

Secondary structure (DSSP, 8-state):
------TT-----HHHHHHHHHHHHTSTT--GGGHHHHHHHHHHHHHHHHHHHHSTTBPPHHHHHHHHHHTT--TTTTT-SS--------TTSBP---HHHHHHHHHHHHHHHHHHHHHHTTSHHHHHHHHHHHHT-TTHHHHSSPPSSHHHHHHHHHHHHHHTTPPPPS-HHHHHHHHHHTTS--